Protein AF-0000000070921884 (afdb_homodimer)

Radius of gyration: 19.36 Å; Cα contacts (8 Å, |Δi|>4): 372; chains: 2; bounding box: 52×53×41 Å

Nearest PDB structures (foldseek):
  2rld-assembly1_A  TM=3.851E-01  e=6.697E+00  Bacteroides thetaiotaomicron VPI-5482

Sequence (278 aa):
MVMELQKRLRVSLLLLRLGVFVVMFVWTLDKFVAPDHAARVFEHFYHLEGLGAGALAVIGVLQLIVVLGFVAGLYRAWTYGLVLAMHAVSTFSSWQQYLAAFDNLLFFAAWPMLAACVALFLLRDSDTMLSLDTLRYRSMVMELQKRLRVSLLLLRLGVFVVMFVWTLDKFVAPDHAARVFEHFYHLEGLGAGALAVIGVLQLIVVLGFVAGLYRAWTYGLVLAMHAVSTFSSWQQYLAAFDNLLFFAAWPMLAACVALFLLRDSDTMLSLDTLRYRS

Foldseek 3Di:
DVVVVLVVVQVVLLVLLVVLLVVLVVLLCCLQPPVVVVQVLCCQQVVDHDDDSVNSVVVSVVSVVLSVCSNQLHPQLVSLVVSLVVLVSVLVSCVVCVVVCVVRVVSVVSVVNNVSSVCCNVCVVSNQVNHVNVVVVVD/DVVVVLVVVQVVLLVLLVVLLVVLLVLLCCLQPPVVVVQVLCCQQVVDHDDDSVNSPVVSVVSVVLSVCSNQLHPQLVSLVVSLVVLVSVLVSCVVCVVVCVVRVVSVVSVVNNVSSVCCNVCVVSNQVNHVNVVVVVD

Organism: NCBI:txid713585

Secondary structure (DSSP, 8-state):
-HHHHHHHHHHHHHHHHHHHHHHHHHHHHHHHH-HHHHHHHIIIII--TT--HHHHHHHHHHHHHHHHHHHTT-SHHHHHHHHHHHHHHHHHHTHHHHHTGGG-GGGGGHHHHHHHHHHHHHTGGG--TT-HHHHHHH-/-HHHHHHHHHHHHHHHHHHHHHHHHHHHHHHHH-HHHHHHHHHHHH--TT--HHHHHHHHHHHHHHHHHHHTT-SHHHHHHHHHHHHHHHHHHTHHHHHTGGG-GGGGGHHHHHHHHHHHHHTGGG--TT-HHHHHHH-

pLDDT: mean 96.5, std 6.73, range [48.81, 99.0]

Structure (mmCIF, N/CA/C/O backbone):
data_AF-0000000070921884-model_v1
#
loop_
_entity.id
_entity.type
_entity.pdbx_description
1 polymer 'DoxX family protein'
#
loop_
_atom_site.group_PDB
_atom_site.id
_atom_site.type_symbol
_atom_site.label_atom_id
_atom_site.label_alt_id
_atom_site.label_comp_id
_atom_site.label_asym_id
_atom_site.label_entity_id
_atom_site.label_seq_id
_atom_site.pdbx_PDB_ins_code
_atom_site.Cartn_x
_atom_site.Cartn_y
_atom_site.Cartn_z
_atom_site.occupancy
_atom_site.B_iso_or_equiv
_atom_site.auth_seq_id
_atom_site.auth_comp_id
_atom_site.auth_asym_id
_atom_site.auth_atom_id
_atom_site.pdbx_PDB_model_num
ATOM 1 N N . MET A 1 1 ? -5.289 20.375 20.297 1 70.81 1 MET A N 1
ATOM 2 C CA . MET A 1 1 ? -5.941 19.891 19.094 1 70.81 1 MET A CA 1
ATOM 3 C C . MET A 1 1 ? -4.969 19.859 17.922 1 70.81 1 MET A C 1
ATOM 5 O O . MET A 1 1 ? -4.777 18.828 17.281 1 70.81 1 MET A O 1
ATOM 9 N N . VAL A 1 2 ? -4.219 20.906 17.812 1 75.19 2 VAL A N 1
ATOM 10 C CA . VAL A 1 2 ? -3.256 21.031 16.719 1 75.19 2 VAL A CA 1
ATOM 11 C C . VAL A 1 2 ? -2.07 20.094 16.953 1 75.19 2 VAL A C 1
ATOM 13 O O . VAL A 1 2 ? -1.617 19.406 16.047 1 75.19 2 VAL A O 1
ATOM 16 N N . MET A 1 3 ? -1.764 19.969 18.234 1 84.31 3 MET A N 1
ATOM 17 C CA . MET A 1 3 ? -0.606 19.141 18.562 1 84.31 3 MET A CA 1
ATOM 18 C C . MET A 1 3 ? -0.915 17.656 18.359 1 84.31 3 MET A C 1
ATOM 20 O O . MET A 1 3 ? -0.046 16.891 17.953 1 84.31 3 MET A O 1
ATOM 24 N N . GLU A 1 4 ? -2.09 17.406 18.688 1 91.5 4 GLU A N 1
ATOM 25 C CA . GLU A 1 4 ? -2.498 16.016 18.531 1 91.5 4 GLU A CA 1
ATOM 26 C C . GLU A 1 4 ? -2.553 15.625 17.047 1 91.5 4 GLU A C 1
ATOM 28 O O . GLU A 1 4 ? -2.107 14.539 16.672 1 91.5 4 GLU A O 1
ATOM 33 N N . LEU A 1 5 ? -3.016 16.547 16.25 1 93.12 5 LEU A N 1
ATOM 34 C CA . LEU A 1 5 ? -3.062 16.281 14.82 1 93.12 5 LEU A CA 1
ATOM 35 C C . LEU A 1 5 ? -1.657 16.156 14.242 1 93.12 5 LEU A C 1
ATOM 37 O O . LEU A 1 5 ? -1.407 15.289 13.398 1 93.12 5 LEU A O 1
ATOM 41 N N . GLN A 1 6 ? -0.796 16.984 14.695 1 95.25 6 GLN A N 1
ATOM 42 C CA . GLN A 1 6 ? 0.583 16.922 14.219 1 95.25 6 GLN A CA 1
ATOM 43 C C . GLN A 1 6 ? 1.24 15.602 14.586 1 95.25 6 GLN A C 1
ATOM 45 O O . GLN A 1 6 ? 1.991 15.031 13.797 1 95.25 6 GLN A O 1
ATOM 50 N N . LYS A 1 7 ? 1.025 15.195 15.789 1 97.44 7 LYS A N 1
ATOM 51 C CA . LYS A 1 7 ? 1.571 13.906 16.203 1 97.44 7 LYS A CA 1
ATOM 52 C C . LYS A 1 7 ? 1.002 12.773 15.359 1 97.44 7 LYS A C 1
ATOM 54 O O . LYS A 1 7 ? 1.739 11.883 14.93 1 97.44 7 LYS A O 1
ATOM 59 N N . ARG A 1 8 ? -0.296 12.773 15.102 1 98.5 8 ARG A N 1
ATOM 60 C CA . ARG A 1 8 ? -0.945 11.758 14.281 1 98.5 8 ARG A CA 1
ATOM 61 C C . ARG A 1 8 ? -0.372 11.758 12.867 1 98.5 8 ARG A C 1
ATOM 63 O O . ARG A 1 8 ? -0.17 10.695 12.273 1 98.5 8 ARG A O 1
ATOM 70 N N . LEU A 1 9 ? -0.18 12.953 12.406 1 98.56 9 LEU A N 1
ATOM 71 C CA . LEU A 1 9 ? 0.402 13.062 11.07 1 98.56 9 LEU A CA 1
ATOM 72 C C . LEU A 1 9 ? 1.808 12.469 11.039 1 98.56 9 LEU A C 1
ATOM 74 O O . LEU A 1 9 ? 2.133 11.68 10.156 1 98.56 9 LEU A O 1
ATOM 78 N N . ARG A 1 10 ? 2.629 12.805 11.969 1 98.44 10 ARG A N 1
ATOM 79 C CA . ARG A 1 10 ? 4.016 12.352 11.992 1 98.44 10 ARG A CA 1
ATOM 80 C C . ARG A 1 10 ? 4.086 10.836 12.141 1 98.44 10 ARG A C 1
ATOM 82 O O . ARG A 1 10 ? 4.898 10.18 11.484 1 98.44 10 ARG A O 1
ATOM 89 N N . VAL A 1 11 ? 3.281 10.289 13.023 1 98.81 11 VAL A N 1
ATOM 90 C CA . VAL A 1 11 ? 3.238 8.844 13.203 1 98.81 11 VAL A CA 1
ATOM 91 C C . VAL A 1 11 ? 2.775 8.18 11.906 1 98.81 11 VAL A C 1
ATOM 93 O O . VAL A 1 11 ? 3.326 7.152 11.5 1 98.81 11 VAL A O 1
ATOM 96 N N . SER A 1 12 ? 1.746 8.742 11.242 1 98.94 12 SER A N 1
ATOM 97 C CA . SER A 1 12 ? 1.231 8.203 9.984 1 98.94 12 SER A CA 1
ATOM 98 C C . SER A 1 12 ? 2.311 8.188 8.906 1 98.94 12 SER A C 1
ATOM 100 O O . SER A 1 12 ? 2.477 7.188 8.203 1 98.94 12 SER A O 1
ATOM 102 N N . LEU A 1 13 ? 3.033 9.266 8.828 1 98.94 13 LEU A N 1
ATOM 103 C CA . LEU A 1 13 ? 4.07 9.359 7.805 1 98.94 13 LEU A CA 1
ATOM 104 C C . LEU A 1 13 ? 5.207 8.391 8.094 1 98.94 13 LEU A C 1
ATOM 106 O O . LEU A 1 13 ? 5.773 7.793 7.172 1 98.94 13 LEU A O 1
ATOM 110 N N . LEU A 1 14 ? 5.527 8.203 9.359 1 98.94 14 LEU A N 1
ATOM 111 C CA . LEU A 1 14 ? 6.543 7.219 9.703 1 98.94 14 LEU A CA 1
ATOM 112 C C . LEU A 1 14 ? 6.098 5.816 9.305 1 98.94 14 LEU A C 1
ATOM 114 O O . LEU A 1 14 ? 6.879 5.055 8.727 1 98.94 14 LEU A O 1
ATOM 118 N N . LEU A 1 15 ? 4.875 5.473 9.594 1 98.94 15 LEU A N 1
ATOM 119 C CA . LEU A 1 15 ? 4.367 4.148 9.258 1 98.94 15 LEU A CA 1
ATOM 120 C C . LEU A 1 15 ? 4.34 3.941 7.75 1 98.94 15 LEU A C 1
ATOM 122 O O . LEU A 1 15 ? 4.664 2.857 7.258 1 98.94 15 LEU A O 1
ATOM 126 N N . LEU A 1 16 ? 3.928 4.953 7.023 1 99 16 LEU A N 1
ATOM 127 C CA . LEU A 1 16 ? 3.955 4.859 5.566 1 99 16 LEU A CA 1
ATOM 128 C C . LEU A 1 16 ? 5.379 4.648 5.062 1 99 16 LEU A C 1
ATOM 130 O O . LEU A 1 16 ? 5.613 3.805 4.195 1 99 16 LEU A O 1
ATOM 134 N N . ARG A 1 17 ? 6.316 5.398 5.621 1 98.94 17 ARG A N 1
ATOM 135 C CA . ARG A 1 17 ? 7.719 5.297 5.234 1 98.94 17 ARG A CA 1
ATOM 136 C C . ARG A 1 17 ? 8.258 3.896 5.504 1 98.94 17 ARG A C 1
ATOM 138 O O . ARG A 1 17 ? 8.891 3.291 4.637 1 98.94 17 ARG A O 1
ATOM 145 N N . LEU A 1 18 ? 7.961 3.357 6.637 1 98.94 18 LEU A N 1
ATOM 146 C CA . LEU A 1 18 ? 8.422 2.021 6.996 1 98.94 18 LEU A CA 1
ATOM 147 C C . LEU A 1 18 ? 7.754 0.963 6.121 1 98.94 18 LEU A C 1
ATOM 149 O O . LEU A 1 18 ? 8.398 -0.001 5.703 1 98.94 18 LEU A O 1
ATOM 153 N N . GLY A 1 19 ? 6.48 1.121 5.891 1 98.94 19 GLY A N 1
ATOM 154 C CA . GLY A 1 19 ? 5.777 0.192 5.02 1 98.94 19 GLY A CA 1
ATOM 155 C C . GLY A 1 19 ? 6.348 0.14 3.615 1 98.94 19 GLY A C 1
ATOM 156 O O . GLY A 1 19 ? 6.609 -0.942 3.084 1 98.94 19 GLY A O 1
ATOM 157 N N . VAL A 1 20 ? 6.496 1.312 3.014 1 99 20 VAL A N 1
ATOM 158 C CA . VAL A 1 20 ? 7.062 1.392 1.67 1 99 20 VAL A CA 1
ATOM 159 C C . VAL A 1 20 ? 8.477 0.817 1.671 1 99 20 VAL A C 1
ATOM 161 O O . VAL A 1 20 ? 8.859 0.084 0.754 1 99 20 VAL A O 1
ATOM 164 N N . PHE A 1 21 ? 9.234 1.1 2.707 1 99 21 PHE A N 1
ATOM 165 C CA . PHE A 1 21 ? 10.602 0.604 2.812 1 99 21 PHE A CA 1
ATOM 166 C C . PHE A 1 21 ? 10.633 -0.92 2.775 1 99 21 PHE A C 1
ATOM 168 O O . PHE A 1 21 ? 11.453 -1.515 2.082 1 99 21 PHE A O 1
ATOM 175 N N . VAL A 1 22 ? 9.766 -1.523 3.564 1 98.94 22 VAL A N 1
ATOM 176 C CA . VAL A 1 22 ? 9.789 -2.979 3.668 1 98.94 22 VAL A CA 1
ATOM 177 C C . VAL A 1 22 ? 9.641 -3.598 2.279 1 98.94 22 VAL A C 1
ATOM 179 O O . VAL A 1 22 ? 10.391 -4.508 1.918 1 98.94 22 VAL A O 1
ATOM 182 N N . VAL A 1 23 ? 8.742 -3.088 1.468 1 98.94 23 VAL A N 1
ATOM 183 C CA . VAL A 1 23 ? 8.508 -3.629 0.133 1 98.94 23 VAL A CA 1
ATOM 184 C C . VAL A 1 23 ? 9.727 -3.369 -0.751 1 98.94 23 VAL A C 1
ATOM 186 O O . VAL A 1 23 ? 10.25 -4.293 -1.375 1 98.94 23 VAL A O 1
ATOM 189 N N . MET A 1 24 ? 10.188 -2.156 -0.731 1 98.94 24 MET A N 1
ATOM 190 C CA . MET A 1 24 ? 11.328 -1.807 -1.578 1 98.94 24 MET A CA 1
ATOM 191 C C . MET A 1 24 ? 12.547 -2.646 -1.224 1 98.94 24 MET A C 1
ATOM 193 O O . MET A 1 24 ? 13.289 -3.082 -2.109 1 98.94 24 MET A O 1
ATOM 197 N N . PHE A 1 25 ? 12.688 -2.83 0.04 1 98.94 25 PHE A N 1
ATOM 198 C CA . PHE A 1 25 ? 13.867 -3.531 0.528 1 98.94 25 PHE A CA 1
ATOM 199 C C . PHE A 1 25 ? 13.859 -4.988 0.084 1 98.94 25 PHE A C 1
ATOM 201 O O . PHE A 1 25 ? 14.852 -5.488 -0.451 1 98.94 25 PHE A O 1
ATOM 208 N N . VAL A 1 26 ? 12.758 -5.664 0.24 1 98.94 26 VAL A N 1
ATOM 209 C CA . VAL A 1 26 ? 12.719 -7.082 -0.095 1 98.94 26 VAL A CA 1
ATOM 210 C C . VAL A 1 26 ? 12.828 -7.262 -1.608 1 98.94 26 VAL A C 1
ATOM 212 O O . VAL A 1 26 ? 13.461 -8.203 -2.086 1 98.94 26 VAL A O 1
ATOM 215 N N . TRP A 1 27 ? 12.211 -6.359 -2.371 1 98.81 27 TRP A N 1
ATOM 216 C CA . TRP A 1 27 ? 12.305 -6.445 -3.824 1 98.81 27 TRP A CA 1
ATOM 217 C C . TRP A 1 27 ? 13.719 -6.121 -4.301 1 98.81 27 TRP A C 1
ATOM 219 O O . TRP A 1 27 ? 14.18 -6.66 -5.309 1 98.81 27 TRP A O 1
ATOM 229 N N . THR A 1 28 ? 14.383 -5.211 -3.6 1 98.88 28 THR A N 1
ATOM 230 C CA . THR A 1 28 ? 15.789 -4.949 -3.887 1 98.88 28 THR A CA 1
ATOM 231 C C . THR A 1 28 ? 16.641 -6.18 -3.592 1 98.88 28 THR A C 1
ATOM 233 O O . THR A 1 28 ? 17.469 -6.582 -4.414 1 98.88 28 THR A O 1
ATOM 236 N N . LEU A 1 29 ? 16.406 -6.816 -2.463 1 98.81 29 LEU A N 1
ATOM 237 C CA . LEU A 1 29 ? 17.172 -7.992 -2.068 1 98.81 29 LEU A CA 1
ATOM 238 C C . LEU A 1 29 ? 16.953 -9.133 -3.055 1 98.81 29 LEU A C 1
ATOM 240 O O . LEU A 1 29 ? 17.859 -9.953 -3.268 1 98.81 29 LEU A O 1
ATOM 244 N N . ASP A 1 30 ? 15.828 -9.18 -3.656 1 98.81 30 ASP A N 1
ATOM 245 C CA . ASP A 1 30 ? 15.508 -10.188 -4.656 1 98.81 30 ASP A CA 1
ATOM 246 C C . ASP A 1 30 ? 16.547 -10.211 -5.773 1 98.81 30 ASP A C 1
ATOM 248 O O . ASP A 1 30 ? 16.875 -11.273 -6.305 1 98.81 30 ASP A O 1
ATOM 252 N N . LYS A 1 31 ? 17.188 -9.094 -6.129 1 98.69 31 LYS A N 1
ATOM 253 C CA . LYS A 1 31 ? 18.141 -8.977 -7.227 1 98.69 31 LYS A CA 1
ATOM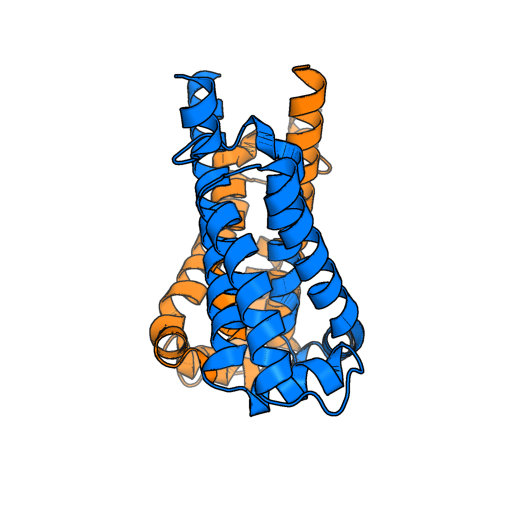 254 C C . LYS A 1 31 ? 19.469 -9.648 -6.879 1 98.69 31 LYS A C 1
ATOM 256 O O . LYS A 1 31 ? 20.25 -9.992 -7.766 1 98.69 31 LYS A O 1
ATOM 261 N N . PHE A 1 32 ? 19.641 -9.891 -5.602 1 98.62 32 PHE A N 1
ATOM 262 C CA . PHE A 1 32 ? 20.844 -10.555 -5.129 1 98.62 32 PHE A CA 1
ATOM 263 C C . PHE A 1 32 ? 20.578 -12.023 -4.824 1 98.62 32 PHE A C 1
ATOM 265 O O . PHE A 1 32 ? 21.391 -12.891 -5.141 1 98.62 32 PHE A O 1
ATOM 272 N N . VAL A 1 33 ? 19.438 -12.336 -4.246 1 98.38 33 VAL A N 1
ATOM 273 C CA . VAL A 1 33 ? 19.125 -13.656 -3.701 1 98.38 33 VAL A CA 1
ATOM 274 C C . VAL A 1 33 ? 18.531 -14.539 -4.797 1 98.38 33 VAL A C 1
ATOM 276 O O . VAL A 1 33 ? 18.797 -15.75 -4.832 1 98.38 33 VAL A O 1
ATOM 279 N N . ALA A 1 34 ? 17.781 -13.953 -5.656 1 98.31 34 ALA A N 1
ATOM 280 C CA . ALA A 1 34 ? 17.109 -14.68 -6.73 1 98.31 34 ALA A CA 1
ATOM 281 C C . ALA A 1 34 ? 17.219 -13.922 -8.055 1 98.31 34 ALA A C 1
ATOM 283 O O . ALA A 1 34 ? 16.203 -13.547 -8.648 1 98.31 34 ALA A O 1
ATOM 284 N N . PRO A 1 35 ? 18.406 -13.828 -8.57 1 97.88 35 PRO A N 1
ATOM 285 C CA . PRO A 1 35 ? 18.625 -13.016 -9.773 1 97.88 35 PRO A CA 1
ATOM 286 C C . PRO A 1 35 ? 17.859 -13.539 -10.984 1 97.88 35 PRO A C 1
ATOM 288 O O . PRO A 1 35 ? 17.453 -12.75 -11.844 1 97.88 35 PRO A O 1
ATOM 291 N N . ASP A 1 36 ? 17.578 -14.836 -11.086 1 97.81 36 ASP A N 1
ATOM 292 C CA . ASP A 1 36 ? 16.781 -15.367 -12.188 1 97.81 36 ASP A CA 1
ATOM 293 C C . ASP A 1 36 ? 15.352 -14.828 -12.141 1 97.81 36 ASP A C 1
ATOM 295 O O . ASP A 1 36 ? 14.781 -14.477 -13.18 1 97.81 36 ASP A O 1
ATOM 299 N N . HIS A 1 37 ? 14.836 -14.836 -11 1 98.19 37 HIS A N 1
ATOM 300 C CA . HIS A 1 37 ? 13.508 -14.266 -10.852 1 98.19 37 HIS A CA 1
ATOM 301 C C . HIS A 1 37 ? 13.492 -12.781 -11.219 1 98.19 37 HIS A C 1
ATOM 303 O O . HIS A 1 37 ? 12.609 -12.328 -11.945 1 98.19 37 HIS A O 1
ATOM 309 N N . ALA A 1 38 ? 14.438 -12.07 -10.68 1 98.25 38 ALA A N 1
ATOM 310 C CA . ALA A 1 38 ? 14.523 -10.648 -10.984 1 98.25 38 ALA A CA 1
ATOM 311 C C . ALA A 1 38 ? 14.648 -10.414 -12.492 1 98.25 38 ALA A C 1
ATOM 313 O O . ALA A 1 38 ? 14.031 -9.5 -13.039 1 98.25 38 ALA A O 1
ATOM 314 N N . ALA A 1 39 ? 15.414 -11.219 -13.109 1 98.31 39 ALA A N 1
ATOM 315 C CA . ALA A 1 39 ? 15.578 -11.102 -14.555 1 98.31 39 ALA A CA 1
ATOM 316 C C . ALA A 1 39 ? 14.25 -11.289 -15.281 1 98.31 39 ALA A C 1
ATOM 318 O O . ALA A 1 39 ? 13.945 -10.562 -16.234 1 98.31 39 ALA A O 1
ATOM 319 N N . ARG A 1 40 ? 13.477 -12.219 -14.898 1 97.88 40 ARG A N 1
ATOM 320 C CA . ARG A 1 40 ? 12.172 -12.469 -15.508 1 97.88 40 ARG A CA 1
ATOM 321 C C . ARG A 1 40 ? 11.234 -11.281 -15.297 1 97.88 40 ARG A C 1
ATOM 323 O O . ARG A 1 40 ? 10.453 -10.938 -16.188 1 97.88 40 ARG A O 1
ATOM 330 N N . VAL A 1 41 ? 11.344 -10.711 -14.141 1 97.75 41 VAL A N 1
ATOM 331 C CA . VAL A 1 41 ? 10.539 -9.531 -13.852 1 97.75 41 VAL A CA 1
ATOM 332 C C . VAL A 1 41 ? 10.906 -8.398 -14.805 1 97.75 41 VAL A C 1
ATOM 334 O O . VAL A 1 41 ? 10.031 -7.777 -15.414 1 97.75 41 VAL A O 1
ATOM 337 N N . PHE A 1 42 ? 12.164 -8.148 -14.961 1 98.19 42 PHE A N 1
ATOM 338 C CA . PHE A 1 42 ? 12.617 -7.074 -15.836 1 98.19 42 PHE A CA 1
ATOM 339 C C . PHE A 1 42 ? 12.227 -7.352 -17.281 1 98.19 42 PHE A C 1
ATOM 341 O O . PHE A 1 42 ? 11.844 -6.434 -18.016 1 98.19 42 PHE A O 1
ATOM 348 N N . GLU A 1 43 ? 12.328 -8.555 -17.672 1 97.69 43 GLU A N 1
ATOM 349 C CA . GLU A 1 43 ? 11.953 -8.922 -19.031 1 97.69 43 GLU A CA 1
ATOM 350 C C . GLU A 1 43 ? 10.453 -8.742 -19.266 1 97.69 43 GLU A C 1
ATOM 352 O O . GLU A 1 43 ? 10.039 -8.125 -20.25 1 97.69 43 GLU A O 1
ATOM 357 N N . HIS A 1 44 ? 9.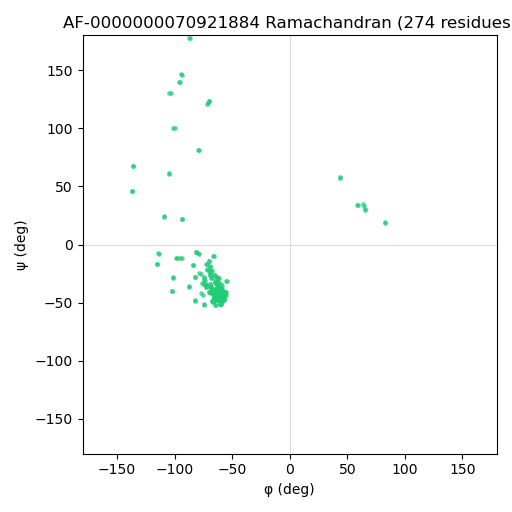719 -9.172 -18.359 1 97.12 44 HIS A N 1
ATOM 358 C CA . HIS A 1 44 ? 8.273 -9.203 -18.531 1 97.12 44 HIS A CA 1
ATOM 359 C C . HIS A 1 44 ? 7.672 -7.809 -18.359 1 97.12 44 HIS A C 1
ATOM 361 O O . HIS A 1 44 ? 6.852 -7.383 -19.172 1 97.12 44 HIS A O 1
ATOM 367 N N . PHE A 1 45 ? 8.102 -7.066 -17.422 1 97.69 45 PHE A N 1
ATOM 368 C CA . PHE A 1 45 ? 7.398 -5.84 -17.062 1 97.69 45 PHE A CA 1
ATOM 369 C C . PHE A 1 45 ? 8.102 -4.621 -17.641 1 97.69 45 PHE A C 1
ATOM 371 O O . PHE A 1 45 ? 7.461 -3.613 -17.938 1 97.69 45 PHE A O 1
ATOM 378 N N . TYR A 1 46 ? 9.398 -4.711 -17.812 1 96.25 46 TYR A N 1
ATOM 379 C CA . TYR A 1 46 ? 10.133 -3.529 -18.25 1 96.25 46 TYR A CA 1
ATOM 380 C C . TYR A 1 46 ? 10.703 -3.727 -19.656 1 96.25 46 TYR A C 1
ATOM 382 O O . TYR A 1 46 ? 11.305 -2.811 -20.219 1 96.25 46 TYR A O 1
ATOM 390 N N . HIS A 1 47 ? 10.625 -4.918 -20.234 1 95.88 47 HIS A N 1
ATOM 391 C CA . HIS A 1 47 ? 11.07 -5.262 -21.578 1 95.88 47 HIS A CA 1
ATOM 392 C C . HIS A 1 47 ? 12.586 -5.141 -21.703 1 95.88 47 HIS A C 1
ATOM 394 O O . HIS A 1 47 ? 13.094 -4.738 -22.75 1 95.88 47 HIS A O 1
ATOM 400 N N . LEU A 1 48 ? 13.203 -5.375 -20.625 1 94.75 48 LEU A N 1
ATOM 401 C CA . LEU A 1 48 ? 14.656 -5.465 -20.578 1 94.75 48 LEU A CA 1
ATOM 402 C C . LEU A 1 48 ? 15.109 -6.922 -20.547 1 94.75 48 LEU A C 1
ATOM 404 O O . LEU A 1 48 ? 15.141 -7.547 -19.484 1 94.75 48 LEU A O 1
ATOM 408 N N . GLU A 1 49 ? 15.5 -7.398 -21.672 1 94.38 49 GLU A N 1
ATOM 409 C CA . GLU A 1 49 ? 15.844 -8.812 -21.797 1 94.38 49 GLU A CA 1
ATOM 410 C C . GLU A 1 49 ? 17.344 -9.039 -21.609 1 94.38 49 GLU A C 1
ATOM 412 O O . GLU A 1 49 ? 18.141 -8.148 -21.875 1 94.38 49 GLU A O 1
ATOM 417 N N . GLY A 1 50 ? 17.562 -10.133 -21.062 1 93.12 50 GLY A N 1
ATOM 418 C CA . GLY A 1 50 ? 18.938 -10.586 -21.078 1 93.12 50 GLY A CA 1
ATOM 419 C C . GLY A 1 50 ? 19.781 -9.992 -19.969 1 93.12 50 GLY A C 1
ATOM 420 O O . GLY A 1 50 ? 21.016 -9.953 -20.062 1 93.12 50 GLY A O 1
ATOM 421 N N . LEU A 1 51 ? 19.172 -9.484 -18.953 1 94.62 51 LEU A N 1
ATOM 422 C CA . LEU A 1 51 ? 19.953 -8.992 -17.828 1 94.62 51 LEU A CA 1
ATOM 423 C C . LEU A 1 51 ? 20.594 -10.148 -17.062 1 94.62 51 LEU A C 1
ATOM 425 O O . LEU A 1 51 ? 19.891 -11.086 -16.656 1 94.62 51 LEU A O 1
ATOM 429 N N . GLY A 1 52 ? 21.891 -10.117 -16.938 1 96.25 52 GLY A N 1
ATOM 430 C CA . GLY A 1 52 ? 22.578 -11.117 -16.141 1 96.25 52 GLY A CA 1
ATOM 431 C C . GLY A 1 52 ? 22.688 -10.734 -14.672 1 96.25 52 GLY A C 1
ATOM 432 O O . GLY A 1 52 ? 22.234 -9.656 -14.273 1 96.25 52 GLY A O 1
ATOM 433 N N . ALA A 1 53 ? 23.281 -11.656 -13.852 1 96.94 53 ALA A N 1
ATOM 434 C CA . ALA A 1 53 ? 23.391 -11.469 -12.406 1 96.94 53 ALA A CA 1
ATOM 435 C C . ALA A 1 53 ? 24.203 -10.227 -12.078 1 96.94 53 ALA A C 1
ATOM 437 O O . ALA A 1 53 ? 23.922 -9.531 -11.094 1 96.94 53 ALA A O 1
ATOM 438 N N . GLY A 1 54 ? 25.172 -10 -12.828 1 97.44 54 GLY A N 1
ATOM 439 C CA . GLY A 1 54 ? 26 -8.828 -12.578 1 97.44 54 GLY A CA 1
ATOM 440 C C . GLY A 1 54 ? 25.266 -7.52 -12.75 1 97.44 54 GLY A C 1
ATOM 441 O O . GLY A 1 54 ? 25.375 -6.617 -11.922 1 97.44 54 GLY A O 1
ATOM 442 N N . ALA A 1 55 ? 24.625 -7.352 -13.852 1 97.69 55 ALA A N 1
ATOM 443 C CA . ALA A 1 55 ? 23.828 -6.152 -14.102 1 97.69 55 ALA A CA 1
ATOM 444 C C . ALA A 1 55 ? 22.781 -5.953 -13.008 1 97.69 55 ALA A C 1
ATOM 446 O O . ALA A 1 55 ? 22.578 -4.836 -12.531 1 97.69 55 ALA A O 1
ATOM 447 N N . LEU A 1 56 ? 22.188 -7.016 -12.602 1 98.31 56 LEU A N 1
ATOM 448 C CA . LEU A 1 56 ? 21.156 -6.945 -11.562 1 98.31 56 LEU A CA 1
ATOM 449 C C .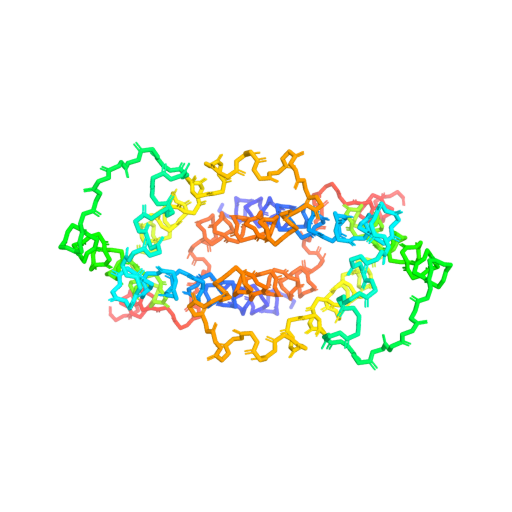 LEU A 1 56 ? 21.781 -6.539 -10.227 1 98.31 56 LEU A C 1
ATOM 451 O O . LEU A 1 56 ? 21.156 -5.812 -9.445 1 98.31 56 LEU A O 1
ATOM 455 N N . ALA A 1 57 ? 22.922 -7.07 -9.992 1 98.31 57 ALA A N 1
ATOM 456 C CA . ALA A 1 57 ? 23.609 -6.684 -8.766 1 98.31 57 ALA A CA 1
ATOM 457 C C . ALA A 1 57 ? 23.891 -5.184 -8.742 1 98.31 57 ALA A C 1
ATOM 459 O O . ALA A 1 57 ? 23.75 -4.535 -7.699 1 98.31 57 ALA A O 1
ATOM 460 N N . VAL A 1 58 ? 24.266 -4.605 -9.82 1 98.44 58 VAL A N 1
ATOM 461 C CA . VAL A 1 58 ? 24.547 -3.174 -9.906 1 98.44 58 VAL A CA 1
ATOM 462 C C . VAL A 1 58 ? 23.266 -2.383 -9.672 1 98.44 58 VAL A C 1
ATOM 464 O O . VAL A 1 58 ? 23.25 -1.438 -8.883 1 98.44 58 VAL A O 1
ATOM 467 N N . ILE A 1 59 ? 22.219 -2.797 -10.375 1 98.25 59 ILE A N 1
ATOM 468 C CA . ILE A 1 59 ? 20.938 -2.146 -10.195 1 98.25 59 ILE A CA 1
ATOM 469 C C . ILE A 1 59 ? 20.5 -2.256 -8.727 1 98.25 59 ILE A C 1
ATOM 471 O O . ILE A 1 59 ? 20.016 -1.286 -8.148 1 98.25 59 ILE A O 1
ATOM 475 N N . GLY A 1 60 ? 20.688 -3.436 -8.125 1 98.69 60 GLY A N 1
ATOM 476 C CA . GLY A 1 60 ? 20.344 -3.672 -6.734 1 98.69 60 GLY A CA 1
ATOM 477 C C . GLY A 1 60 ? 21.094 -2.773 -5.77 1 98.69 60 GLY A C 1
ATOM 478 O O . GLY A 1 60 ? 20.516 -2.24 -4.824 1 98.69 60 GLY A O 1
ATOM 479 N N . VAL A 1 61 ? 22.375 -2.615 -5.984 1 98.81 61 VAL A N 1
ATOM 480 C CA . VAL A 1 61 ? 23.203 -1.781 -5.113 1 98.81 61 VAL A CA 1
ATOM 481 C C . VAL A 1 61 ? 22.734 -0.331 -5.188 1 98.81 61 VAL A C 1
ATOM 483 O O . VAL A 1 61 ? 22.578 0.332 -4.16 1 98.81 61 VAL A O 1
ATOM 486 N N . LEU A 1 62 ? 22.5 0.172 -6.395 1 98.75 62 LEU A N 1
ATOM 487 C CA . LEU A 1 62 ? 22.016 1.537 -6.566 1 98.75 62 LEU A CA 1
ATOM 488 C C . LEU A 1 62 ? 20.672 1.729 -5.871 1 98.75 62 LEU A C 1
ATOM 490 O O . LEU A 1 62 ? 20.484 2.711 -5.148 1 98.75 62 LEU A O 1
ATOM 494 N N . GLN A 1 63 ? 19.859 0.771 -6.094 1 98.88 63 GLN A N 1
ATOM 495 C CA . GLN A 1 63 ? 18.547 0.847 -5.453 1 98.88 63 GLN A CA 1
ATOM 496 C C . GLN A 1 63 ? 18.672 0.771 -3.934 1 98.88 63 GLN A C 1
ATOM 498 O O . GLN A 1 63 ? 17.953 1.471 -3.211 1 98.88 63 GLN A O 1
ATOM 503 N N . LEU A 1 64 ? 19.531 -0.045 -3.439 1 98.94 64 LEU A N 1
ATOM 504 C CA . LEU A 1 64 ? 19.719 -0.213 -2.002 1 98.94 64 LEU A CA 1
ATOM 505 C C . LEU A 1 64 ? 20.156 1.095 -1.354 1 98.94 64 LEU A C 1
ATOM 507 O O . LEU A 1 64 ? 19.688 1.44 -0.266 1 98.94 64 LEU A O 1
ATOM 511 N N . ILE A 1 65 ? 20.984 1.841 -1.989 1 98.88 65 ILE A N 1
ATOM 512 C CA . ILE A 1 65 ? 21.438 3.133 -1.493 1 98.88 65 ILE A CA 1
ATOM 513 C C . ILE A 1 65 ? 20.25 4.082 -1.35 1 98.88 65 ILE A C 1
ATOM 515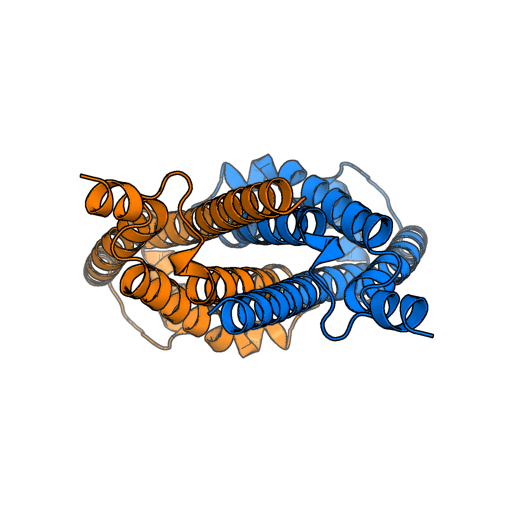 O O . ILE A 1 65 ? 20.094 4.727 -0.311 1 98.88 65 ILE A O 1
ATOM 519 N N . VAL A 1 66 ? 19.453 4.121 -2.363 1 98.88 66 VAL A N 1
ATOM 520 C CA . VAL A 1 66 ? 18.281 4.992 -2.355 1 98.88 66 VAL A CA 1
ATOM 521 C C . VAL A 1 66 ? 17.328 4.566 -1.243 1 98.88 66 VAL A C 1
ATOM 523 O O . VAL A 1 66 ? 16.844 5.402 -0.477 1 98.88 66 VAL A O 1
ATOM 526 N N . VAL A 1 67 ? 17.109 3.268 -1.11 1 98.94 67 VAL A N 1
ATOM 527 C CA . VAL A 1 67 ? 16.125 2.709 -0.186 1 98.94 67 VAL A CA 1
ATOM 528 C C . VAL A 1 67 ? 16.578 2.941 1.253 1 98.94 67 VAL A C 1
ATOM 530 O O . VAL A 1 67 ? 15.766 3.26 2.125 1 98.94 67 VAL A O 1
ATOM 533 N N . LEU A 1 68 ? 17.828 2.803 1.54 1 98.88 68 LEU A N 1
ATOM 534 C CA . LEU A 1 68 ? 18.359 3.043 2.879 1 98.88 68 LEU A CA 1
ATOM 535 C C . LEU A 1 68 ? 18.312 4.527 3.229 1 98.88 68 LEU A C 1
ATOM 537 O O . LEU A 1 68 ? 18.016 4.891 4.367 1 98.88 68 LEU A O 1
ATOM 541 N N . GLY A 1 69 ? 18.656 5.387 2.254 1 98.75 69 GLY A N 1
ATOM 542 C CA . GLY A 1 69 ? 18.438 6.805 2.477 1 98.75 69 GLY A CA 1
ATOM 543 C C . GLY A 1 69 ? 16.984 7.16 2.736 1 98.75 69 GLY A C 1
ATOM 544 O O . GLY A 1 69 ? 16.688 7.988 3.602 1 98.75 69 GLY A O 1
ATOM 545 N N . PHE A 1 70 ? 16.109 6.508 2 1 98.94 70 PHE A N 1
ATOM 546 C CA . PHE A 1 70 ? 14.672 6.727 2.123 1 98.94 70 PHE A CA 1
ATOM 547 C C . PHE A 1 70 ? 14.195 6.395 3.531 1 98.94 70 PHE A C 1
ATOM 549 O O . PHE A 1 70 ? 13.539 7.211 4.176 1 98.94 70 PHE A O 1
ATOM 556 N N . VAL A 1 71 ? 14.539 5.219 4.023 1 98.94 71 VAL A N 1
ATOM 557 C CA . VAL A 1 71 ? 14.008 4.816 5.324 1 98.94 71 VAL A CA 1
ATOM 558 C C . VAL A 1 71 ? 14.633 5.68 6.422 1 98.94 71 VAL A C 1
ATOM 560 O O . VAL A 1 71 ? 14 5.934 7.449 1 98.94 71 VAL A O 1
ATOM 563 N N . ALA A 1 72 ? 15.797 6.199 6.215 1 98.62 72 ALA A N 1
ATOM 564 C CA . ALA A 1 72 ? 16.469 7.055 7.188 1 98.62 72 ALA A CA 1
ATOM 565 C C . ALA A 1 72 ? 15.914 8.477 7.148 1 98.62 72 ALA A C 1
ATOM 567 O O . ALA A 1 72 ? 16.25 9.305 8 1 98.62 72 ALA A O 1
ATOM 568 N N . GLY A 1 73 ? 15.039 8.75 6.164 1 98.44 73 GLY A N 1
ATOM 569 C CA . GLY A 1 73 ? 14.523 10.102 5.996 1 98.44 73 GLY A CA 1
ATOM 570 C C . GLY A 1 73 ? 15.602 11.109 5.645 1 98.44 73 GLY A C 1
ATOM 571 O O . GLY A 1 73 ? 15.594 12.234 6.152 1 98.44 73 GLY A O 1
ATOM 572 N N . LEU A 1 74 ? 16.562 10.633 4.887 1 97.69 74 LEU A N 1
ATOM 573 C CA . LEU A 1 74 ? 17.672 11.477 4.465 1 97.69 74 LEU A CA 1
ATOM 574 C C . LEU A 1 74 ? 17.422 12.062 3.078 1 97.69 74 LEU A C 1
ATOM 576 O O . LEU A 1 74 ? 16.969 11.352 2.176 1 97.69 74 LEU A O 1
ATOM 580 N N . TYR A 1 75 ? 17.812 13.445 2.871 1 97.06 75 TYR A N 1
ATOM 581 C CA . TYR A 1 75 ? 17.594 14.102 1.588 1 97.06 75 TYR A CA 1
ATOM 582 C C . TYR A 1 75 ? 16.203 13.781 1.033 1 97.06 75 TYR A C 1
ATOM 584 O O . TYR A 1 75 ? 16.078 13.328 -0.107 1 97.06 75 TYR A O 1
ATOM 592 N N . ARG A 1 76 ? 15.234 14.055 1.721 1 98.19 76 ARG A N 1
ATOM 593 C CA . ARG A 1 76 ? 13.883 13.539 1.55 1 98.19 76 ARG A CA 1
ATOM 594 C C . ARG A 1 76 ? 13.336 13.875 0.164 1 98.19 76 ARG A C 1
ATOM 596 O O . ARG A 1 76 ? 12.656 13.055 -0.456 1 98.19 76 ARG A O 1
ATOM 603 N N . ALA A 1 77 ? 13.602 15.047 -0.379 1 97.81 77 ALA A N 1
ATOM 604 C CA . ALA A 1 77 ? 13.109 15.375 -1.715 1 97.81 77 ALA A CA 1
ATOM 605 C C . ALA A 1 77 ? 13.625 14.375 -2.748 1 97.81 77 ALA A C 1
ATOM 607 O O . ALA A 1 77 ? 12.883 13.93 -3.621 1 97.81 77 ALA A O 1
ATOM 608 N N . TRP A 1 78 ? 14.844 14.008 -2.633 1 98.31 78 TRP A N 1
ATOM 609 C CA . TRP A 1 78 ? 15.492 13.148 -3.619 1 98.31 78 TRP A CA 1
ATOM 610 C C . TRP A 1 78 ? 15.156 11.68 -3.367 1 98.31 78 TRP A C 1
ATOM 612 O O . TRP A 1 78 ? 14.742 10.969 -4.281 1 98.31 78 TRP A O 1
ATOM 622 N N . THR A 1 79 ? 15.297 11.234 -2.121 1 98.81 79 THR A N 1
ATOM 623 C CA . THR A 1 79 ? 15.07 9.812 -1.852 1 98.81 79 THR A CA 1
ATOM 624 C C . THR A 1 79 ? 13.586 9.469 -1.989 1 98.81 79 THR A C 1
ATOM 626 O O . THR A 1 79 ? 13.234 8.438 -2.562 1 98.81 79 THR A O 1
ATOM 629 N N . TYR A 1 80 ? 12.742 10.383 -1.483 1 98.94 80 TYR A N 1
ATOM 630 C CA . TYR A 1 80 ? 11.312 10.133 -1.639 1 98.94 80 TYR A CA 1
ATOM 631 C C . TYR A 1 80 ? 10.898 10.219 -3.104 1 98.94 80 TYR A C 1
ATOM 633 O O . TYR A 1 80 ? 10.094 9.414 -3.576 1 98.94 80 TYR A O 1
ATOM 641 N N . GLY A 1 81 ? 11.438 11.188 -3.816 1 98.94 81 GLY A N 1
ATOM 642 C CA . GLY A 1 81 ? 11.141 11.32 -5.234 1 98.94 81 GLY A CA 1
ATOM 643 C C . GLY A 1 81 ? 11.578 10.117 -6.051 1 98.94 81 GLY A C 1
ATOM 644 O O . GLY A 1 81 ? 10.859 9.672 -6.945 1 98.94 81 GLY A O 1
ATOM 645 N N . LEU A 1 82 ? 12.734 9.602 -5.785 1 98.94 82 LEU A N 1
ATOM 646 C CA . LEU A 1 82 ? 13.25 8.445 -6.512 1 98.94 82 LEU A CA 1
ATOM 647 C C . LEU A 1 82 ? 12.43 7.203 -6.211 1 98.94 82 LEU A C 1
ATOM 649 O O . LEU A 1 82 ? 12.117 6.426 -7.117 1 98.94 82 LEU A O 1
ATOM 653 N N . VAL A 1 83 ? 12.055 7.004 -4.957 1 98.94 83 VAL A N 1
ATOM 654 C CA . VAL A 1 83 ? 11.219 5.867 -4.586 1 98.94 83 VAL A CA 1
ATOM 655 C C . VAL A 1 83 ? 9.852 5.992 -5.254 1 98.94 83 VAL A C 1
ATOM 657 O O . VAL A 1 83 ? 9.312 5.008 -5.77 1 98.94 83 VAL A O 1
ATOM 660 N N . LEU A 1 84 ? 9.328 7.16 -5.258 1 99 84 LEU A N 1
ATOM 661 C CA . LEU A 1 84 ? 8.07 7.41 -5.949 1 99 84 LEU A CA 1
ATOM 662 C C . LEU A 1 84 ? 8.188 7.078 -7.434 1 99 84 LEU A C 1
ATOM 664 O O . LEU A 1 84 ? 7.336 6.383 -7.992 1 99 84 LEU A O 1
ATOM 668 N N . ALA A 1 85 ? 9.211 7.551 -8.062 1 98.88 85 ALA A N 1
ATOM 669 C CA . ALA A 1 85 ? 9.414 7.297 -9.484 1 98.88 85 ALA A CA 1
ATOM 670 C C . ALA A 1 85 ? 9.555 5.801 -9.758 1 98.88 85 ALA A C 1
ATOM 672 O O . ALA A 1 85 ? 8.922 5.273 -10.68 1 98.88 85 ALA A O 1
ATOM 673 N N . MET A 1 86 ? 10.336 5.125 -9.008 1 98.88 86 MET A N 1
ATOM 674 C CA . MET A 1 86 ? 10.547 3.695 -9.195 1 98.88 86 MET A CA 1
ATOM 675 C C . MET A 1 86 ? 9.25 2.922 -9.023 1 98.88 86 MET A C 1
ATOM 677 O O . MET A 1 86 ? 8.945 2.025 -9.812 1 98.88 86 MET A O 1
ATOM 681 N N . HIS A 1 87 ? 8.523 3.281 -7.977 1 98.88 87 HIS A N 1
ATOM 682 C CA . HIS A 1 87 ? 7.297 2.531 -7.742 1 98.88 87 HIS A CA 1
ATOM 683 C C . HIS A 1 87 ? 6.223 2.893 -8.766 1 98.88 87 HIS A C 1
ATOM 685 O O . HIS A 1 87 ? 5.406 2.049 -9.133 1 98.88 87 HIS A O 1
ATOM 691 N N . ALA A 1 88 ? 6.176 4.188 -9.195 1 98.94 88 ALA A N 1
ATOM 692 C CA . ALA A 1 88 ? 5.25 4.559 -10.266 1 98.94 88 ALA A CA 1
ATOM 693 C C . ALA A 1 88 ? 5.508 3.736 -11.523 1 98.94 88 ALA A C 1
ATOM 695 O O . ALA A 1 88 ? 4.574 3.225 -12.141 1 98.94 88 ALA A O 1
ATOM 696 N N . VAL A 1 89 ? 6.742 3.635 -11.883 1 98.69 89 VAL A N 1
ATOM 697 C CA . VAL A 1 89 ? 7.105 2.838 -13.047 1 98.69 89 VAL A CA 1
ATOM 698 C C . VAL A 1 89 ? 6.637 1.396 -12.859 1 98.69 89 VAL A C 1
ATOM 700 O O . VAL A 1 89 ? 6.016 0.816 -13.75 1 98.69 89 VAL A O 1
ATOM 703 N N . SER A 1 90 ? 6.906 0.788 -11.688 1 98.75 90 SER A N 1
ATOM 704 C CA . SER A 1 90 ? 6.488 -0.587 -11.43 1 98.75 90 SER A CA 1
ATOM 705 C C . SER A 1 90 ? 4.969 -0.72 -11.469 1 98.75 90 SER A C 1
ATOM 707 O O . SER A 1 90 ? 4.441 -1.702 -11.992 1 98.75 90 SER A O 1
ATOM 709 N N . THR A 1 91 ? 4.281 0.259 -10.93 1 98.88 91 THR A N 1
ATOM 710 C CA . THR A 1 91 ? 2.822 0.218 -10.891 1 98.88 91 THR A CA 1
ATOM 711 C C . THR A 1 91 ? 2.244 0.276 -12.305 1 98.88 91 THR A C 1
ATOM 713 O O . THR A 1 91 ? 1.402 -0.547 -12.664 1 98.88 91 THR A O 1
ATOM 716 N N . PHE A 1 92 ? 2.725 1.145 -13.133 1 98.75 92 PHE A N 1
ATOM 717 C CA . PHE A 1 92 ? 2.125 1.356 -14.445 1 98.75 92 PHE A CA 1
ATOM 718 C C . PHE A 1 92 ? 2.613 0.309 -15.438 1 98.75 92 PHE A C 1
ATOM 720 O O . PHE A 1 92 ? 1.899 -0.038 -16.391 1 98.75 92 PHE A O 1
ATOM 727 N N . SER A 1 93 ? 3.801 -0.247 -15.273 1 98.56 93 SER A N 1
ATOM 728 C CA . SER A 1 93 ? 4.297 -1.298 -16.156 1 98.56 93 SER A CA 1
ATOM 729 C C . SER A 1 93 ? 3.527 -2.598 -15.953 1 98.56 93 SER A C 1
ATOM 731 O O . SER A 1 93 ? 3.604 -3.506 -16.781 1 98.56 93 SER A O 1
ATOM 733 N N . SER A 1 94 ? 2.785 -2.68 -14.875 1 98.5 94 SER A N 1
ATOM 734 C CA . SER A 1 94 ? 2.014 -3.881 -14.57 1 98.5 94 SER A CA 1
ATOM 735 C C . SER A 1 94 ? 0.589 -3.771 -15.102 1 98.5 94 SER A C 1
ATOM 737 O O . SER A 1 94 ? -0.317 -4.449 -14.609 1 98.5 94 SER A O 1
ATOM 739 N N . TRP A 1 95 ? 0.283 -2.934 -16.078 1 98.19 95 TRP A N 1
ATOM 740 C CA . TRP A 1 95 ? -1.062 -2.646 -16.578 1 98.19 95 TRP A CA 1
ATOM 741 C C . TRP A 1 95 ? -1.735 -3.914 -17.078 1 98.19 95 TRP A C 1
ATOM 743 O O . TRP A 1 95 ? -2.951 -4.074 -16.953 1 98.19 95 TRP A O 1
ATOM 753 N N . GLN A 1 96 ? -1.026 -4.871 -17.688 1 98.25 96 GLN A N 1
ATOM 754 C CA . GLN A 1 96 ? -1.615 -6.109 -18.188 1 98.25 96 GLN A CA 1
ATOM 755 C C . GLN A 1 96 ? -2.195 -6.941 -17.047 1 98.25 96 GLN A C 1
ATOM 757 O O . GLN A 1 96 ? -3.221 -7.605 -17.219 1 98.25 96 GLN A O 1
ATOM 762 N N . GLN A 1 97 ? -1.463 -6.945 -15.914 1 98.69 97 GLN A N 1
ATOM 763 C CA . GLN A 1 97 ? -1.949 -7.672 -14.742 1 98.69 97 GLN A CA 1
ATOM 764 C C . GLN A 1 97 ? -3.283 -7.109 -14.266 1 98.69 97 GLN A C 1
ATOM 766 O O . GLN A 1 97 ? -4.148 -7.855 -13.805 1 98.69 97 GLN A O 1
ATOM 771 N N . TYR A 1 98 ? -3.52 -5.816 -14.344 1 98.69 98 TYR A N 1
ATOM 772 C CA . TYR A 1 98 ? -4.762 -5.195 -13.898 1 98.69 98 TYR A CA 1
ATOM 773 C C . TYR A 1 98 ? -5.93 -5.609 -14.789 1 98.69 98 TYR A C 1
ATOM 775 O O . TYR A 1 98 ? -7.07 -5.68 -14.336 1 98.69 98 TYR A O 1
ATOM 783 N N . LEU A 1 99 ? -5.664 -5.914 -16.047 1 98.25 99 LEU A N 1
ATOM 784 C CA . LEU A 1 99 ? -6.711 -6.316 -16.969 1 98.25 99 LEU A CA 1
ATOM 785 C C . LEU A 1 99 ? -7.176 -7.742 -16.688 1 98.25 99 LEU A C 1
ATOM 787 O O . LEU A 1 99 ? -8.289 -8.125 -17.062 1 98.25 99 LEU A O 1
ATOM 791 N N . ALA A 1 100 ? -6.27 -8.547 -16.141 1 98.31 100 ALA A N 1
ATOM 792 C CA . ALA A 1 100 ? -6.617 -9.883 -15.664 1 98.31 100 ALA A CA 1
ATOM 793 C C . ALA A 1 100 ? -6.684 -9.93 -14.141 1 98.31 100 ALA A C 1
ATOM 795 O O . ALA A 1 100 ? -5.984 -10.719 -13.5 1 98.31 100 ALA A O 1
ATOM 796 N N . ALA A 1 101 ? -7.523 -9.195 -13.625 1 98.25 101 ALA A N 1
ATOM 797 C CA . ALA A 1 101 ? -7.566 -8.844 -12.211 1 98.25 101 ALA A CA 1
ATOM 798 C C . ALA A 1 101 ? -7.676 -10.102 -11.344 1 98.25 101 ALA A C 1
ATOM 800 O O . ALA A 1 101 ? -6.906 -10.273 -10.398 1 98.25 101 ALA A O 1
ATOM 801 N N . PHE A 1 102 ? -8.523 -11.039 -11.656 1 98.19 102 PHE A N 1
ATOM 802 C CA . PHE A 1 102 ? -8.867 -12.125 -10.742 1 98.19 102 PHE A CA 1
ATOM 803 C C . PHE A 1 102 ? -7.805 -13.219 -10.789 1 98.19 102 PHE A C 1
ATOM 805 O O . PHE A 1 102 ? -7.816 -14.141 -9.969 1 98.19 102 PHE A O 1
ATOM 812 N N . ASP A 1 103 ? -6.816 -13.062 -11.75 1 97.75 103 ASP A N 1
ATOM 813 C CA . ASP A 1 103 ? -5.637 -13.922 -11.734 1 97.75 103 ASP A CA 1
ATOM 814 C C . ASP A 1 103 ? -4.457 -13.219 -11.062 1 97.75 103 ASP A C 1
ATOM 816 O O . ASP A 1 103 ? -3.414 -13.836 -10.828 1 97.75 103 ASP A O 1
ATOM 820 N N . ASN A 1 104 ? -4.648 -11.875 -10.836 1 98.56 104 ASN A N 1
ATOM 821 C CA . ASN A 1 104 ? -3.521 -11.055 -10.406 1 98.56 104 ASN A CA 1
ATOM 822 C C . ASN A 1 104 ? -3.924 -10.086 -9.297 1 98.56 104 ASN A C 1
ATOM 824 O O . ASN A 1 104 ? -3.551 -8.914 -9.32 1 98.56 104 ASN A O 1
ATOM 828 N N . LEU A 1 105 ? -4.648 -10.57 -8.305 1 98.75 105 LEU A N 1
ATOM 829 C CA . LEU A 1 105 ? -5.246 -9.719 -7.281 1 98.75 105 LEU A CA 1
ATOM 830 C C . LEU A 1 105 ? -4.168 -8.992 -6.484 1 98.75 105 LEU A C 1
ATOM 832 O O . LEU A 1 105 ? -4.344 -7.832 -6.109 1 98.75 105 LEU A O 1
ATOM 836 N N . LEU A 1 106 ? -3.078 -9.688 -6.301 1 98.75 106 LEU A N 1
ATOM 837 C CA . LEU A 1 106 ? -2.047 -9.141 -5.422 1 98.75 106 LEU A CA 1
ATOM 838 C C . LEU A 1 106 ? -1.403 -7.906 -6.039 1 98.75 106 LEU A C 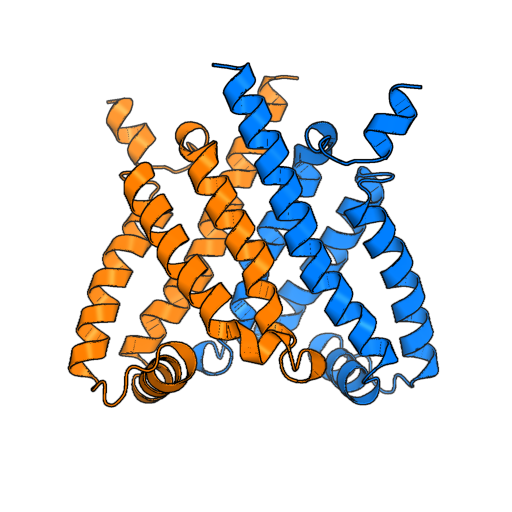1
ATOM 840 O O . LEU A 1 106 ? -0.908 -7.035 -5.32 1 98.75 106 LEU A O 1
ATOM 844 N N . PHE A 1 107 ? -1.478 -7.746 -7.352 1 98.81 107 PHE A N 1
ATOM 845 C CA . PHE A 1 107 ? -0.839 -6.633 -8.039 1 98.81 107 PHE A CA 1
ATOM 846 C C . PHE A 1 107 ? -1.534 -5.32 -7.707 1 98.81 107 PHE A C 1
ATOM 848 O O . PHE A 1 107 ? -0.922 -4.25 -7.777 1 98.81 107 PHE A O 1
ATOM 855 N N . PHE A 1 108 ? -2.74 -5.34 -7.316 1 98.88 108 PHE A N 1
ATOM 856 C CA . PHE A 1 108 ? -3.502 -4.125 -7.051 1 98.88 108 PHE A CA 1
ATOM 857 C C . PHE A 1 108 ? -2.975 -3.416 -5.812 1 98.88 108 PHE A C 1
ATOM 859 O O . PHE A 1 108 ? -3.227 -2.225 -5.617 1 98.88 108 PHE A O 1
ATOM 866 N N . ALA A 1 109 ? -2.227 -4.129 -4.977 1 98.75 109 ALA A N 1
ATOM 867 C CA . ALA A 1 109 ? -1.671 -3.521 -3.77 1 98.75 109 ALA A CA 1
ATOM 868 C C . ALA A 1 109 ? -0.633 -2.459 -4.117 1 98.75 109 ALA A C 1
ATOM 870 O O . ALA A 1 109 ? -0.237 -1.665 -3.262 1 98.75 109 ALA A O 1
ATOM 871 N N . ALA A 1 110 ? -0.243 -2.387 -5.371 1 98.88 110 ALA A N 1
ATOM 872 C CA . ALA A 1 110 ? 0.685 -1.359 -5.836 1 98.88 110 ALA A CA 1
ATOM 873 C C . ALA A 1 110 ? 0.066 0.031 -5.723 1 98.88 110 ALA A C 1
ATOM 875 O O . ALA A 1 110 ? 0.776 1.02 -5.523 1 98.88 110 ALA A O 1
ATOM 876 N N . TRP A 1 111 ? -1.254 0.092 -5.773 1 98.94 111 TRP A N 1
ATOM 877 C CA . TRP A 1 111 ? -1.931 1.382 -5.859 1 98.94 111 TRP A CA 1
ATOM 878 C C . TRP A 1 111 ? -1.892 2.107 -4.52 1 98.94 111 TRP A C 1
ATOM 880 O O . TRP A 1 111 ? -1.501 3.275 -4.453 1 98.94 111 TRP A O 1
ATOM 890 N N . PRO A 1 112 ? -2.295 1.46 -3.412 1 98.94 112 PRO A N 1
ATOM 891 C CA . PRO A 1 112 ? -2.137 2.176 -2.145 1 98.94 112 PRO A CA 1
ATOM 892 C C . PRO A 1 112 ? -0.677 2.484 -1.819 1 98.94 112 PRO A C 1
ATOM 894 O O . PRO A 1 112 ? -0.384 3.502 -1.186 1 98.94 112 PRO A O 1
ATOM 897 N N . MET A 1 113 ? 0.238 1.631 -2.229 1 98.94 113 MET A N 1
ATOM 898 C CA . MET A 1 113 ? 1.645 1.965 -2.02 1 98.94 113 MET A CA 1
ATOM 899 C C . MET A 1 113 ? 2.041 3.188 -2.84 1 98.94 113 MET A C 1
ATOM 901 O O . MET A 1 113 ? 2.791 4.043 -2.363 1 98.94 113 MET A O 1
ATOM 905 N N . LEU A 1 114 ? 1.57 3.197 -4.055 1 98.94 114 LEU A N 1
ATOM 906 C CA . LEU A 1 114 ? 1.846 4.387 -4.855 1 98.94 114 LEU A CA 1
ATOM 907 C C . LEU A 1 114 ? 1.304 5.637 -4.176 1 98.94 114 LEU A C 1
ATOM 909 O O . LEU A 1 114 ? 1.988 6.66 -4.113 1 98.94 114 LEU A O 1
ATOM 913 N N . ALA A 1 115 ? 0.135 5.551 -3.686 1 99 115 ALA A N 1
ATOM 914 C CA . ALA A 1 115 ? -0.452 6.664 -2.947 1 99 115 ALA A CA 1
ATOM 915 C C . ALA A 1 115 ? 0.405 7.035 -1.739 1 99 115 ALA A C 1
ATOM 917 O O . ALA A 1 115 ? 0.57 8.219 -1.426 1 99 115 ALA A O 1
ATOM 918 N N . ALA A 1 116 ? 0.917 6.02 -1.07 1 99 116 ALA A N 1
ATOM 919 C CA . ALA A 1 116 ? 1.802 6.25 0.067 1 99 116 ALA A CA 1
ATOM 920 C C . ALA A 1 116 ? 3.057 7.008 -0.36 1 99 116 ALA A C 1
ATOM 922 O O . ALA A 1 116 ? 3.49 7.938 0.323 1 99 116 ALA A O 1
ATOM 923 N N . CYS A 1 117 ? 3.6 6.629 -1.445 1 99 117 CYS A N 1
ATOM 924 C CA . CYS A 1 117 ? 4.781 7.309 -1.955 1 99 117 CYS A CA 1
ATOM 925 C C . CYS A 1 117 ? 4.473 8.766 -2.291 1 99 117 CYS A C 1
ATOM 927 O O . CYS A 1 117 ? 5.258 9.656 -1.978 1 99 117 CYS A O 1
ATOM 929 N N . VAL A 1 118 ? 3.359 8.984 -2.912 1 99 118 VAL A N 1
ATOM 930 C CA . VAL A 1 118 ? 2.953 10.352 -3.246 1 99 118 VAL A CA 1
ATOM 931 C C . VAL A 1 118 ? 2.775 11.164 -1.967 1 99 118 VAL A C 1
ATOM 933 O O . VAL A 1 118 ? 3.254 12.297 -1.873 1 99 118 VAL A O 1
ATOM 936 N N . ALA A 1 119 ? 2.088 10.594 -1.033 1 98.94 119 ALA A N 1
ATOM 937 C CA . ALA A 1 119 ? 1.859 11.273 0.239 1 98.94 119 ALA A CA 1
ATOM 938 C C . ALA A 1 119 ? 3.18 11.656 0.905 1 98.94 119 ALA A C 1
ATOM 940 O O . ALA A 1 119 ? 3.344 12.781 1.379 1 98.94 119 ALA A O 1
ATOM 941 N N . LEU A 1 120 ? 4.098 10.695 0.946 1 98.94 120 LEU A N 1
ATOM 942 C CA . LEU A 1 12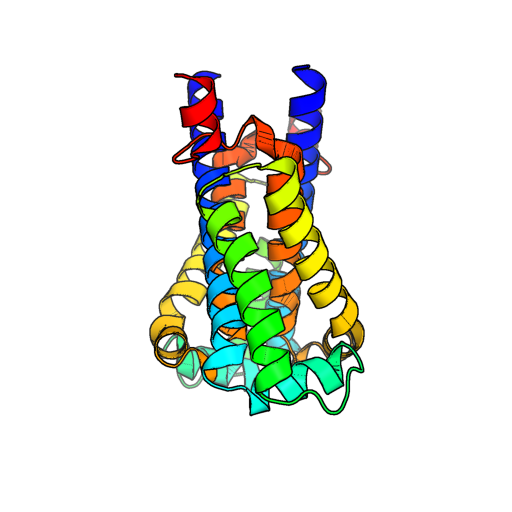0 ? 5.391 10.945 1.569 1 98.94 120 LEU A CA 1
ATOM 943 C C . LEU A 1 120 ? 6.133 12.07 0.85 1 98.94 120 LEU A C 1
ATOM 945 O O . LEU A 1 120 ? 6.758 12.914 1.49 1 98.94 120 LEU A O 1
ATOM 949 N N . PHE A 1 121 ? 6.031 12.031 -0.411 1 98.94 121 PHE A N 1
ATOM 950 C CA . PHE A 1 121 ? 6.703 13.086 -1.169 1 98.94 121 PHE A CA 1
ATOM 951 C C . PHE A 1 121 ? 6.059 14.438 -0.911 1 98.94 121 PHE A C 1
ATOM 953 O O . PHE A 1 121 ? 6.75 15.414 -0.619 1 98.94 121 PHE A O 1
ATOM 960 N N . LEU A 1 122 ? 4.793 14.539 -1.014 1 98.81 122 LEU A N 1
ATOM 961 C CA . LEU A 1 122 ? 4.059 15.789 -0.868 1 98.81 122 LEU A CA 1
ATOM 962 C C . LEU A 1 122 ? 4.199 16.344 0.548 1 98.81 122 LEU A C 1
ATOM 964 O O . LEU A 1 122 ? 4.191 17.562 0.75 1 98.81 122 LEU A O 1
ATOM 968 N N . LEU A 1 123 ? 4.281 15.477 1.513 1 98.69 123 LEU A N 1
ATOM 969 C CA . LEU A 1 123 ? 4.281 15.883 2.916 1 98.69 123 LEU A CA 1
ATOM 970 C C . LEU A 1 123 ? 5.66 15.68 3.535 1 98.69 123 LEU A C 1
ATOM 972 O O . LEU A 1 123 ? 5.785 15.547 4.754 1 98.69 123 LEU A O 1
ATOM 976 N N . ARG A 1 124 ? 6.66 15.68 2.73 1 98.12 124 ARG A N 1
ATOM 977 C CA . ARG A 1 124 ? 8 15.297 3.152 1 98.12 124 ARG A CA 1
ATOM 978 C C . ARG A 1 124 ? 8.523 16.234 4.234 1 98.12 124 ARG A C 1
ATOM 980 O O . ARG A 1 124 ? 9.281 15.82 5.113 1 98.12 124 ARG A O 1
ATOM 987 N N . ASP A 1 125 ? 8.125 17.453 4.281 1 96.62 125 ASP A N 1
ATOM 988 C CA . ASP A 1 125 ? 8.594 18.406 5.281 1 96.62 125 ASP A CA 1
ATOM 989 C C . ASP A 1 125 ? 8.008 18.094 6.656 1 96.62 125 ASP A C 1
ATOM 991 O O . ASP A 1 125 ? 8.578 18.469 7.684 1 96.62 125 ASP A O 1
ATOM 995 N N . SER A 1 126 ? 6.887 17.344 6.648 1 97.12 126 SER A N 1
ATOM 996 C CA . SER A 1 126 ? 6.234 16.984 7.902 1 97.12 126 SER A CA 1
ATOM 997 C C . SER A 1 126 ? 6.691 15.609 8.383 1 97.12 126 SER A C 1
ATOM 999 O O . SER A 1 126 ? 6.344 15.18 9.484 1 97.12 126 SER A O 1
ATOM 1001 N N . ASP A 1 127 ? 7.402 14.859 7.512 1 97.88 127 ASP A N 1
ATOM 1002 C CA . ASP A 1 127 ? 7.902 13.539 7.895 1 97.88 127 ASP A CA 1
ATOM 1003 C C . ASP A 1 127 ? 9.172 13.656 8.734 1 97.88 127 ASP A C 1
ATOM 1005 O O . ASP A 1 127 ? 10.273 13.383 8.25 1 97.88 127 ASP A O 1
ATOM 1009 N N . THR A 1 128 ? 9.031 13.914 9.992 1 97.06 128 THR A N 1
ATOM 1010 C CA . THR A 1 128 ? 10.172 14.32 10.797 1 97.06 128 THR A CA 1
ATOM 1011 C C . THR A 1 128 ? 10.484 13.273 11.867 1 97.06 128 THR A C 1
ATOM 1013 O O . THR A 1 128 ? 11.547 13.312 12.492 1 97.06 128 THR A O 1
ATOM 1016 N N . MET A 1 129 ? 9.523 12.375 12.148 1 96.94 129 MET A N 1
ATOM 1017 C CA . MET A 1 129 ? 9.75 11.352 13.164 1 96.94 129 MET A CA 1
ATOM 1018 C C . MET A 1 129 ? 10.758 10.32 12.672 1 96.94 129 MET A C 1
ATOM 1020 O O . MET A 1 129 ? 10.594 9.734 11.602 1 96.94 129 MET A O 1
ATOM 1024 N N . LEU A 1 130 ? 11.891 10.156 13.438 1 96.94 130 LEU A N 1
ATOM 1025 C CA . LEU A 1 130 ? 12.969 9.211 13.125 1 96.94 130 LEU A CA 1
ATOM 1026 C C . LEU A 1 130 ? 13.555 9.492 11.75 1 96.94 130 LEU A C 1
ATOM 1028 O O . LEU A 1 130 ? 13.766 8.562 10.961 1 96.94 130 LEU A O 1
ATOM 1032 N N . SER A 1 131 ? 13.594 10.719 11.406 1 96.38 131 SER A N 1
ATOM 1033 C CA . SER A 1 131 ? 14.211 11.18 10.172 1 96.38 131 SER A CA 1
ATOM 1034 C C . SER A 1 131 ? 15.562 11.836 10.438 1 96.38 131 SER A C 1
ATOM 1036 O O . SER A 1 131 ? 15.68 12.727 11.281 1 96.38 131 SER A O 1
ATOM 1038 N N . LEU A 1 132 ? 16.562 11.453 9.734 1 94.94 132 LEU A N 1
ATOM 1039 C CA . LEU A 1 132 ? 17.906 11.969 9.93 1 94.94 132 LEU A CA 1
ATOM 1040 C C . LEU A 1 132 ? 18.047 13.391 9.391 1 94.94 132 LEU A C 1
ATOM 1042 O O . LEU A 1 132 ? 18.891 14.156 9.844 1 94.94 132 LEU A O 1
ATOM 1046 N N . ASP A 1 133 ? 17.328 13.695 8.398 1 90.75 133 ASP A N 1
ATOM 1047 C CA . ASP A 1 133 ? 17.328 15.062 7.875 1 90.75 133 ASP A CA 1
ATOM 1048 C C . ASP A 1 133 ? 16.953 16.062 8.961 1 90.75 133 ASP A C 1
ATOM 1050 O O . ASP A 1 133 ? 17.5 17.172 9 1 90.75 133 ASP A O 1
ATOM 1054 N N . THR A 1 134 ? 16.047 15.727 9.727 1 87.12 134 THR A N 1
ATOM 1055 C CA . THR A 1 134 ? 15.617 16.578 10.828 1 87.12 134 THR A CA 1
ATOM 1056 C C . THR A 1 134 ? 16.734 16.734 11.859 1 87.12 134 THR A C 1
ATOM 1058 O O . THR A 1 134 ? 16.922 17.812 12.414 1 87.12 134 THR A O 1
ATOM 1061 N N . LEU A 1 135 ? 17.484 15.734 11.969 1 80.31 135 LEU A N 1
ATOM 1062 C CA . LEU A 1 135 ? 18.578 15.773 12.93 1 80.31 135 LEU A CA 1
ATOM 1063 C C . LEU A 1 135 ? 19.719 16.641 12.414 1 80.31 135 LEU A C 1
ATOM 1065 O O . LEU A 1 135 ? 20.391 17.312 13.195 1 80.31 135 LEU A O 1
ATOM 1069 N N . ARG A 1 136 ? 19.906 16.625 11.188 1 79.12 136 ARG A N 1
ATOM 1070 C CA . ARG A 1 136 ? 20.969 17.391 10.547 1 79.12 136 ARG A CA 1
ATOM 1071 C C . ARG A 1 136 ? 20.703 18.875 10.656 1 79.12 136 ARG A C 1
ATOM 1073 O O . ARG A 1 136 ? 21.625 19.672 10.875 1 79.12 136 ARG A O 1
ATOM 1080 N N . TYR A 1 137 ? 19.453 19.25 10.492 1 67.5 137 TYR A N 1
ATOM 1081 C CA . TYR A 1 137 ? 19.156 20.688 10.492 1 67.5 137 TYR A CA 1
ATOM 1082 C C . TYR A 1 137 ? 19 21.203 11.914 1 67.5 137 TYR A C 1
ATOM 1084 O O . TYR A 1 137 ? 19.047 22.422 12.148 1 67.5 137 TYR A O 1
ATOM 1092 N N . ARG A 1 138 ? 18.797 20.375 12.852 1 70.31 138 ARG A N 1
ATOM 1093 C CA . ARG A 1 138 ? 18.734 20.781 14.25 1 70.31 138 ARG A CA 1
ATOM 1094 C C . ARG A 1 138 ? 20.141 21 14.812 1 70.31 138 ARG A C 1
ATOM 1096 O O . ARG A 1 138 ? 20.312 21.719 15.797 1 70.31 138 ARG A O 1
ATOM 1103 N N . SER A 1 139 ? 21.203 20.453 14.359 1 50.69 139 SER A N 1
ATOM 1104 C CA . SER A 1 139 ? 22.547 20.641 14.883 1 50.69 139 SER A CA 1
ATOM 1105 C C . SER A 1 139 ? 23.203 21.875 14.258 1 50.69 139 SER A C 1
ATOM 1107 O O . SER A 1 139 ? 23.016 22.141 13.07 1 50.69 139 SER A O 1
ATOM 1109 N N . MET B 1 1 ? 1.43 29.062 3.553 1 71.88 1 MET B N 1
ATOM 1110 C CA . MET B 1 1 ? 2.223 27.906 3.959 1 71.88 1 MET B CA 1
ATOM 1111 C C . MET B 1 1 ? 1.341 26.844 4.609 1 71.88 1 MET B C 1
ATOM 1113 O O . MET B 1 1 ? 1.331 25.688 4.184 1 71.88 1 MET B O 1
ATOM 1117 N N . VAL B 1 2 ? 0.463 27.281 5.441 1 75.5 2 VAL B N 1
ATOM 1118 C CA . VAL B 1 2 ? -0.433 26.375 6.156 1 75.5 2 VAL B CA 1
ATOM 1119 C C . VAL B 1 2 ? -1.497 25.844 5.199 1 75.5 2 VAL B C 1
ATOM 1121 O O . VAL B 1 2 ? -1.795 24.656 5.195 1 75.5 2 VAL B O 1
ATOM 1124 N N . MET B 1 3 ? -1.871 26.719 4.289 1 84.25 3 MET B N 1
ATOM 1125 C CA . MET B 1 3 ? -2.926 26.312 3.359 1 84.25 3 MET B CA 1
ATOM 1126 C C . MET B 1 3 ? -2.406 25.297 2.352 1 84.25 3 MET B C 1
ATOM 1128 O O . MET B 1 3 ? -3.135 24.391 1.949 1 84.25 3 MET B O 1
ATOM 1132 N N . GLU B 1 4 ? -1.226 25.562 2.023 1 91.44 4 GLU B N 1
ATOM 1133 C CA . GLU B 1 4 ? -0.621 24.625 1.069 1 91.44 4 GLU B CA 1
ATOM 1134 C C . GLU B 1 4 ? -0.421 23.25 1.688 1 91.44 4 GLU B C 1
ATOM 1136 O O . GLU B 1 4 ? -0.686 22.234 1.047 1 91.44 4 GLU B O 1
ATOM 1141 N N . LEU B 1 5 ? -0.042 23.25 2.932 1 93.12 5 LEU B N 1
ATOM 1142 C CA . LEU B 1 5 ? 0.132 21.984 3.625 1 93.12 5 LEU B CA 1
ATOM 1143 C C . LEU B 1 5 ? -1.203 21.266 3.783 1 93.12 5 LEU B C 1
ATOM 1145 O O . LEU B 1 5 ? -1.279 20.047 3.613 1 93.12 5 LEU B O 1
ATOM 1149 N N . GLN B 1 6 ? -2.203 22 4.09 1 95.25 6 GLN B N 1
ATOM 1150 C CA . GLN B 1 6 ? -3.529 21.406 4.254 1 95.25 6 GLN B CA 1
ATOM 1151 C C . GLN B 1 6 ? -4.023 20.797 2.947 1 95.25 6 GLN B C 1
ATOM 1153 O O . GLN B 1 6 ? -4.637 19.719 2.951 1 95.25 6 GLN B O 1
ATOM 1158 N N . LYS B 1 7 ? -3.83 21.516 1.896 1 97.44 7 LYS B N 1
ATOM 1159 C CA . LYS B 1 7 ? -4.223 20.969 0.596 1 97.44 7 LYS B CA 1
ATOM 1160 C C . LYS B 1 7 ? -3.449 19.703 0.274 1 97.44 7 LYS B C 1
ATOM 1162 O O . LYS B 1 7 ? -4.027 18.719 -0.19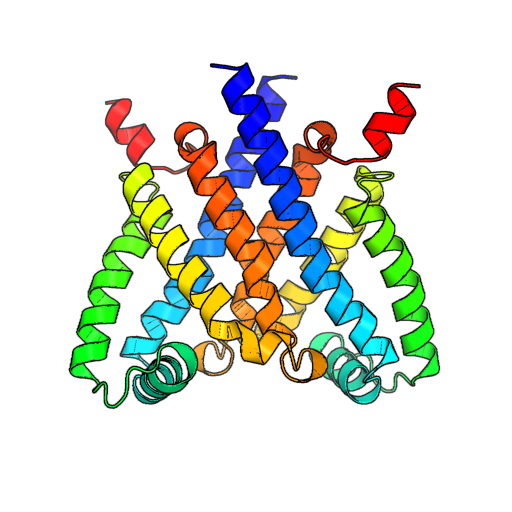4 1 97.44 7 LYS B O 1
ATOM 1167 N N . ARG B 1 8 ? -2.15 19.672 0.517 1 98.5 8 ARG B N 1
ATOM 1168 C CA . ARG B 1 8 ? -1.317 18.5 0.285 1 98.5 8 ARG B CA 1
ATOM 1169 C C . ARG B 1 8 ? -1.79 17.312 1.125 1 98.5 8 ARG B C 1
ATOM 1171 O O . ARG B 1 8 ? -1.807 16.172 0.653 1 98.5 8 ARG B O 1
ATOM 1178 N N . LEU B 1 9 ? -2.113 17.672 2.332 1 98.56 9 LEU B N 1
ATOM 1179 C CA . LEU B 1 9 ? -2.615 16.625 3.211 1 98.56 9 LEU B CA 1
ATOM 1180 C C . LEU B 1 9 ? -3.922 16.047 2.676 1 98.56 9 LEU B C 1
ATOM 1182 O O . LEU B 1 9 ? -4.078 14.82 2.59 1 98.56 9 LEU B O 1
ATOM 1186 N N . ARG B 1 10 ? -4.84 16.859 2.305 1 98.44 10 ARG B N 1
ATOM 1187 C CA . ARG B 1 10 ? -6.148 16.406 1.838 1 98.44 10 ARG B CA 1
ATOM 1188 C C . ARG B 1 10 ? -6.02 15.586 0.562 1 98.44 10 ARG B C 1
ATOM 1190 O O . ARG B 1 10 ? -6.691 14.562 0.405 1 98.44 10 ARG B O 1
ATOM 1197 N N . VAL B 1 11 ? -5.211 16.047 -0.353 1 98.81 11 VAL B N 1
ATOM 1198 C CA . VAL B 1 11 ? -4.98 15.305 -1.589 1 98.81 11 VAL B CA 1
ATOM 1199 C C . VAL B 1 11 ? -4.348 13.953 -1.271 1 98.81 11 VAL B C 1
ATOM 1201 O O . VAL B 1 11 ? -4.727 12.93 -1.851 1 98.81 11 VAL B O 1
ATOM 1204 N N . SER B 1 12 ? -3.359 13.914 -0.351 1 98.94 12 SER B N 1
ATOM 1205 C CA . SER B 1 12 ? -2.695 12.68 0.046 1 98.94 12 SER B CA 1
ATOM 1206 C C . SER B 1 12 ? -3.689 11.68 0.633 1 98.94 12 SER B C 1
ATOM 1208 O O . SER B 1 12 ? -3.672 10.5 0.283 1 98.94 12 SER B O 1
ATOM 1210 N N . LEU B 1 13 ? -4.543 12.18 1.477 1 98.94 13 LEU B N 1
ATOM 1211 C CA . LEU B 1 13 ? -5.512 11.297 2.117 1 98.94 13 LEU B CA 1
ATOM 1212 C C . LEU B 1 13 ? -6.527 10.773 1.104 1 98.94 13 LEU B C 1
ATOM 1214 O O . LEU B 1 13 ? -6.941 9.617 1.18 1 98.94 13 LEU B O 1
ATOM 1218 N N . LEU B 1 14 ? -6.906 11.609 0.153 1 98.94 14 LEU B N 1
ATOM 1219 C CA . LEU B 1 14 ? -7.801 11.133 -0.9 1 98.94 14 LEU B CA 1
ATOM 1220 C C . LEU B 1 14 ? -7.145 10.023 -1.712 1 98.94 14 LEU B C 1
ATOM 1222 O O . LEU B 1 14 ? -7.773 9 -1.995 1 98.94 14 LEU B O 1
ATOM 1226 N N . LEU B 1 15 ? -5.906 10.203 -2.082 1 98.94 15 LEU B N 1
ATOM 1227 C CA . LEU B 1 15 ? -5.203 9.203 -2.873 1 98.94 15 LEU B CA 1
ATOM 1228 C C . LEU B 1 15 ? -5.051 7.902 -2.09 1 98.94 15 LEU B C 1
ATOM 1230 O O . LEU B 1 15 ? -5.188 6.812 -2.65 1 98.94 15 LEU B O 1
ATOM 1234 N N . LEU B 1 16 ? -4.727 8.016 -0.82 1 99 16 LEU B N 1
ATOM 1235 C CA . LEU B 1 16 ? -4.648 6.82 0.013 1 99 16 LEU B CA 1
ATOM 1236 C C . LEU B 1 16 ? -5.992 6.105 0.068 1 99 16 LEU B C 1
ATOM 1238 O O . LEU B 1 16 ? -6.055 4.879 -0.065 1 99 16 LEU B O 1
ATOM 1242 N N . ARG B 1 17 ? -7.059 6.867 0.245 1 98.94 17 ARG B N 1
ATOM 1243 C CA . ARG B 1 17 ? -8.406 6.312 0.315 1 98.94 17 ARG B CA 1
ATOM 1244 C C . ARG B 1 17 ? -8.773 5.594 -0.979 1 98.94 17 ARG B C 1
ATOM 1246 O O . ARG B 1 17 ? -9.258 4.461 -0.952 1 98.94 17 ARG B O 1
ATOM 1253 N N . LEU B 1 18 ? -8.477 6.188 -2.084 1 98.94 18 LEU B N 1
ATOM 1254 C CA . LEU B 1 18 ? -8.773 5.59 -3.381 1 98.94 18 LEU B CA 1
ATOM 1255 C C . LEU B 1 18 ? -7.91 4.355 -3.619 1 98.94 18 LEU B C 1
ATOM 1257 O O . LEU B 1 18 ? -8.391 3.352 -4.156 1 98.94 18 LEU B O 1
ATOM 1261 N N . GLY B 1 19 ? -6.656 4.438 -3.27 1 98.94 19 GLY B N 1
ATOM 1262 C CA . GLY B 1 19 ? -5.777 3.289 -3.408 1 98.94 19 GLY B CA 1
ATOM 1263 C C . GLY B 1 19 ? -6.242 2.084 -2.609 1 98.94 19 GLY B C 1
ATOM 1264 O O . GLY B 1 19 ? -6.32 0.974 -3.141 1 98.94 19 GLY B O 1
ATOM 1265 N N . VAL B 1 20 ? -6.512 2.32 -1.333 1 99 20 VAL B N 1
ATOM 1266 C CA . VAL B 1 20 ? -6.996 1.244 -0.472 1 99 20 VAL B CA 1
ATOM 1267 C C . VAL B 1 20 ? -8.312 0.702 -1.012 1 99 20 VAL B C 1
ATOM 1269 O O . VAL B 1 20 ? -8.531 -0.512 -1.035 1 99 20 VAL B O 1
ATOM 1272 N N . PHE B 1 21 ? -9.164 1.579 -1.482 1 99 21 PHE B N 1
ATOM 1273 C CA . PHE B 1 21 ? -10.453 1.174 -2.021 1 99 21 PHE B CA 1
ATOM 1274 C C . PHE B 1 21 ? -10.273 0.21 -3.189 1 99 21 PHE B C 1
ATOM 1276 O O . PHE B 1 21 ? -10.969 -0.807 -3.273 1 99 21 PHE B O 1
ATOM 1283 N N . VAL B 1 22 ? -9.398 0.567 -4.102 1 98.94 22 VAL B N 1
ATOM 1284 C CA . VAL B 1 22 ? -9.227 -0.243 -5.305 1 98.94 22 VAL B CA 1
ATOM 1285 C C . VAL B 1 22 ? -8.906 -1.684 -4.914 1 98.94 22 VAL B C 1
ATOM 1287 O O . VAL B 1 22 ? -9.5 -2.625 -5.453 1 98.94 22 VAL B O 1
ATOM 1290 N N . VAL B 1 23 ? -8.031 -1.877 -3.947 1 98.94 23 VAL B N 1
ATOM 1291 C CA . VAL B 1 23 ? -7.637 -3.217 -3.525 1 98.94 23 VAL B CA 1
ATOM 1292 C C . VAL B 1 23 ? -8.82 -3.914 -2.854 1 98.94 23 VAL B C 1
ATOM 1294 O O . VAL B 1 23 ? -9.18 -5.035 -3.221 1 98.94 23 VAL B O 1
ATOM 1297 N N . MET B 1 24 ? -9.445 -3.225 -1.945 1 98.94 24 MET B N 1
ATOM 1298 C CA . MET B 1 24 ? -10.562 -3.826 -1.22 1 98.94 24 MET B CA 1
ATOM 1299 C C . MET B 1 24 ? -11.68 -4.227 -2.176 1 98.94 24 MET B C 1
ATOM 1301 O O . MET B 1 24 ? -12.297 -5.281 -2.014 1 98.94 24 MET B O 1
ATOM 1305 N N . PHE B 1 25 ? -11.883 -3.367 -3.115 1 98.94 25 PHE B N 1
ATOM 1306 C CA . PHE B 1 25 ? -12.992 -3.572 -4.043 1 98.94 25 PHE B CA 1
ATOM 1307 C C . PHE B 1 25 ? -12.758 -4.809 -4.902 1 98.94 25 PHE B C 1
ATOM 1309 O O . PHE B 1 25 ? -13.633 -5.664 -5.023 1 98.94 25 PHE B O 1
ATOM 1316 N N . VAL B 1 26 ? -11.578 -4.953 -5.465 1 98.94 26 VAL B N 1
ATOM 1317 C CA . VAL B 1 26 ? -11.328 -6.078 -6.359 1 98.94 26 VAL B CA 1
ATOM 1318 C C . VAL B 1 26 ? -11.312 -7.379 -5.566 1 98.94 26 VAL B C 1
ATOM 1320 O O . VAL B 1 26 ? -11.773 -8.414 -6.047 1 98.94 26 VAL B O 1
ATOM 1323 N N . TRP B 1 27 ? -10.773 -7.336 -4.348 1 98.81 27 TRP B N 1
ATOM 1324 C CA . TRP B 1 27 ? -10.758 -8.539 -3.516 1 98.81 27 TRP B CA 1
ATOM 1325 C C . TRP B 1 27 ? -12.164 -8.898 -3.061 1 98.81 27 TRP B C 1
ATOM 1327 O O . TRP B 1 27 ? -12.484 -10.078 -2.891 1 98.81 27 TRP B O 1
ATOM 1337 N N . THR B 1 28 ? -12.992 -7.895 -2.822 1 98.88 28 THR B N 1
ATOM 1338 C CA . THR B 1 28 ? -14.398 -8.148 -2.531 1 98.88 28 THR B CA 1
ATOM 1339 C C . THR B 1 28 ? -15.086 -8.789 -3.73 1 98.88 28 THR B C 1
ATOM 1341 O O . THR B 1 28 ? -15.797 -9.789 -3.586 1 98.88 28 THR B O 1
ATOM 1344 N N . LEU B 1 29 ? -14.852 -8.266 -4.918 1 98.81 29 LEU B N 1
ATOM 1345 C CA . LEU B 1 29 ? -15.477 -8.781 -6.129 1 98.81 29 LEU B CA 1
ATOM 1346 C C . LEU B 1 29 ? -15.039 -10.219 -6.395 1 98.81 29 LEU B C 1
ATOM 1348 O O . LEU B 1 29 ? -15.805 -11.008 -6.961 1 98.81 29 LEU B O 1
ATOM 1352 N N . ASP B 1 30 ? -13.883 -10.562 -5.973 1 98.75 30 ASP B N 1
ATOM 1353 C CA . ASP B 1 30 ? -13.359 -11.922 -6.121 1 98.75 30 ASP B CA 1
ATOM 1354 C C . ASP B 1 30 ? -14.32 -12.945 -5.512 1 98.75 30 ASP B C 1
ATOM 1356 O O . ASP B 1 30 ? -14.461 -14.055 -6.035 1 98.75 30 ASP B O 1
ATOM 1360 N N . LYS B 1 31 ? -15.07 -12.633 -4.465 1 98.69 31 LYS B N 1
ATOM 1361 C CA . LYS B 1 31 ? -15.961 -13.539 -3.75 1 98.69 31 LYS B CA 1
ATOM 1362 C C . LYS B 1 31 ? -17.203 -13.867 -4.586 1 98.69 31 LYS B C 1
ATOM 1364 O O . LYS B 1 31 ? -17.875 -14.867 -4.34 1 98.69 31 LYS B O 1
ATOM 1369 N N . PHE B 1 32 ? -17.422 -13.039 -5.59 1 98.69 32 PHE B N 1
ATOM 1370 C CA . PHE B 1 32 ? -18.547 -13.242 -6.484 1 98.69 32 PHE B CA 1
ATOM 1371 C C . PHE B 1 32 ? -18.094 -13.867 -7.801 1 98.69 32 PHE B C 1
ATOM 1373 O O . PHE B 1 32 ? -18.766 -14.758 -8.336 1 98.69 32 PHE B O 1
ATOM 1380 N N . VAL B 1 33 ? -16.969 -13.445 -8.32 1 98.38 33 VAL B N 1
ATOM 1381 C CA . VAL B 1 33 ? -16.516 -13.781 -9.664 1 98.38 33 VAL B CA 1
ATOM 1382 C C . VAL B 1 33 ? -15.742 -15.094 -9.633 1 98.38 33 VAL B C 1
ATOM 1384 O O . VAL B 1 33 ? -15.828 -15.898 -10.57 1 98.38 33 VAL B O 1
ATOM 1387 N N . ALA B 1 34 ? -15.008 -15.305 -8.594 1 98.31 34 ALA B N 1
ATOM 1388 C CA . ALA B 1 34 ? -14.172 -16.5 -8.445 1 98.31 34 ALA B CA 1
ATOM 1389 C C . ALA B 1 34 ? -14.297 -17.078 -7.043 1 98.31 34 ALA B C 1
ATOM 1391 O O . ALA B 1 34 ? -13.312 -17.172 -6.316 1 98.31 34 ALA B O 1
ATOM 1392 N N . PRO B 1 35 ? -15.461 -17.594 -6.719 1 97.81 35 PRO B N 1
ATOM 1393 C CA . PRO B 1 35 ? -15.711 -18.062 -5.355 1 97.81 35 PRO B CA 1
ATOM 1394 C C . PRO B 1 35 ? -14.805 -19.219 -4.953 1 97.81 35 PRO B C 1
ATOM 1396 O O . PRO B 1 35 ? -14.453 -19.359 -3.777 1 97.81 35 PRO B O 1
ATOM 1399 N N . ASP B 1 36 ? -14.336 -20.047 -5.891 1 97.75 36 ASP B N 1
ATOM 1400 C CA . ASP B 1 36 ? -13.414 -21.125 -5.562 1 97.75 36 ASP B CA 1
ATOM 1401 C C . ASP B 1 36 ? -12.07 -20.562 -5.078 1 97.75 36 ASP B C 1
ATOM 1403 O O . ASP B 1 36 ? -11.492 -21.078 -4.121 1 97.75 36 ASP B O 1
ATOM 1407 N N . HIS B 1 37 ? -11.641 -19.609 -5.75 1 98.19 37 HIS B N 1
ATOM 1408 C CA . HIS B 1 37 ? -10.414 -18.953 -5.309 1 98.19 37 HIS B CA 1
ATOM 1409 C C . HIS B 1 37 ? -10.578 -18.328 -3.928 1 98.19 37 HIS B C 1
ATOM 1411 O O . HIS B 1 37 ? -9.719 -18.5 -3.059 1 98.19 37 HIS B O 1
ATOM 1417 N N . ALA B 1 38 ? -11.641 -17.625 -3.777 1 98.25 38 ALA B N 1
ATOM 1418 C CA . ALA B 1 38 ? -11.906 -17 -2.48 1 98.25 38 ALA B CA 1
ATOM 1419 C C . ALA B 1 38 ? -11.961 -18.047 -1.373 1 98.25 38 ALA B C 1
ATOM 1421 O O . ALA B 1 38 ? -11.43 -17.828 -0.279 1 98.25 38 ALA B O 1
ATOM 1422 N N . ALA B 1 39 ? -12.57 -19.125 -1.656 1 98.31 39 ALA B N 1
ATOM 1423 C CA . ALA B 1 39 ? -12.656 -20.188 -0.672 1 98.31 39 ALA B CA 1
ATOM 1424 C C . ALA B 1 39 ? -11.273 -20.688 -0.278 1 98.31 39 ALA B C 1
ATOM 1426 O O . ALA B 1 39 ? -11.008 -20.953 0.898 1 98.31 39 ALA B O 1
ATOM 1427 N N . ARG B 1 40 ? -10.406 -20.844 -1.198 1 97.81 40 ARG B N 1
ATOM 1428 C CA . ARG B 1 40 ? -9.047 -21.297 -0.926 1 97.81 40 ARG B CA 1
ATOM 1429 C C . ARG B 1 40 ? -8.289 -20.281 -0.071 1 97.81 40 ARG B C 1
ATOM 1431 O O . ARG B 1 40 ? -7.512 -20.672 0.806 1 97.81 40 ARG B O 1
ATOM 1438 N N . VAL B 1 41 ? -8.547 -19.047 -0.352 1 97.75 41 VAL B N 1
ATOM 1439 C CA . VAL B 1 41 ? -7.922 -18 0.438 1 97.75 41 VAL B CA 1
ATOM 1440 C C . VAL B 1 41 ? -8.383 -18.094 1.891 1 97.75 41 VAL B C 1
ATOM 1442 O O . VAL B 1 41 ? -7.566 -18.062 2.812 1 97.75 41 VAL B O 1
ATOM 1445 N N . PHE B 1 42 ? -9.648 -18.25 2.098 1 98.19 42 PHE B N 1
ATOM 1446 C CA . PHE B 1 42 ? -10.195 -18.328 3.449 1 98.19 42 PHE B CA 1
ATOM 1447 C C . PHE B 1 42 ? -9.672 -19.578 4.164 1 98.19 42 PHE B C 1
ATOM 1449 O O . PHE B 1 42 ? -9.375 -19.531 5.359 1 98.19 42 PHE B O 1
ATOM 1456 N N . GLU B 1 43 ? -9.594 -20.625 3.463 1 97.69 43 GLU B N 1
ATOM 1457 C CA . GLU B 1 43 ? -9.086 -21.859 4.051 1 97.69 43 GLU B CA 1
ATOM 1458 C C . GLU B 1 43 ? -7.613 -21.719 4.43 1 97.69 43 GLU B C 1
ATOM 1460 O O . GLU B 1 43 ? -7.223 -22.062 5.551 1 97.69 43 GLU B O 1
ATOM 1465 N N . HIS B 1 44 ? -6.883 -21.188 3.578 1 97.12 44 HIS B N 1
ATOM 1466 C CA . HIS B 1 44 ? -5.434 -21.125 3.754 1 97.12 44 HIS B CA 1
ATOM 1467 C C . HIS B 1 44 ? -5.039 -20.062 4.773 1 97.12 44 HIS B C 1
ATOM 1469 O O . HIS B 1 44 ? -4.227 -20.328 5.668 1 97.12 44 HIS B O 1
ATOM 1475 N N . PHE B 1 45 ? -5.617 -18.938 4.734 1 97.69 45 PHE B N 1
ATOM 1476 C CA . PHE B 1 45 ? -5.113 -17.812 5.516 1 97.69 45 PHE B CA 1
ATOM 1477 C C . PHE B 1 45 ? -5.938 -17.609 6.781 1 97.69 45 PHE B C 1
ATOM 1479 O O . PHE B 1 45 ? -5.426 -17.141 7.797 1 97.69 45 PHE B O 1
ATOM 1486 N N . TYR B 1 46 ? -7.207 -18 6.738 1 96.25 46 TYR B N 1
ATOM 1487 C CA . TYR B 1 46 ? -8.062 -17.719 7.887 1 96.25 46 TYR B CA 1
ATOM 1488 C C . TYR B 1 46 ? -8.508 -19.016 8.562 1 96.25 46 TYR B C 1
ATOM 1490 O O . TYR B 1 46 ? -9.203 -18.969 9.586 1 96.25 46 TYR B O 1
ATOM 1498 N N . HIS B 1 47 ? -8.227 -20.156 8 1 95.88 47 HIS B N 1
ATOM 1499 C CA . HIS B 1 47 ? -8.531 -21.484 8.539 1 95.88 47 HIS B CA 1
ATOM 1500 C C . HIS B 1 47 ? -10.039 -21.719 8.609 1 95.88 47 HIS B C 1
ATOM 1502 O O . HIS B 1 47 ? -10.531 -22.359 9.531 1 95.88 47 HIS B O 1
ATOM 1508 N N . LEU B 1 48 ? -10.688 -21.094 7.719 1 94.62 48 LEU B N 1
ATOM 1509 C CA . LEU B 1 48 ? -12.117 -21.312 7.52 1 94.62 48 LEU B CA 1
ATOM 1510 C C . LEU B 1 48 ? -12.367 -22.25 6.336 1 94.62 48 LEU B C 1
ATOM 1512 O O . LEU B 1 48 ? -12.383 -21.797 5.188 1 94.62 48 LEU B O 1
ATOM 1516 N N . GLU B 1 49 ? -12.617 -23.453 6.629 1 94.12 49 GLU B N 1
ATOM 1517 C CA . GLU B 1 49 ? -12.758 -24.469 5.59 1 94.12 49 GLU B CA 1
ATOM 1518 C C . GLU B 1 49 ? -14.211 -24.656 5.184 1 94.12 49 GLU B C 1
ATOM 1520 O O . GLU B 1 49 ? -15.117 -24.438 5.992 1 94.12 49 GLU B O 1
ATOM 1525 N N . GLY B 1 50 ? -14.312 -24.922 3.979 1 92.94 50 GLY B N 1
ATOM 1526 C CA . GLY B 1 50 ? -15.609 -25.406 3.539 1 92.94 50 GLY B CA 1
ATOM 1527 C C . GLY B 1 50 ? -16.609 -24.281 3.26 1 92.94 50 GLY B C 1
ATOM 1528 O O . GLY B 1 50 ? -17.812 -24.516 3.266 1 92.94 50 GLY B O 1
ATOM 1529 N N . LEU B 1 51 ? -16.125 -23.109 3.072 1 94.62 51 LEU B N 1
ATOM 1530 C CA . LEU B 1 51 ? -17.047 -22.031 2.703 1 94.62 51 LEU B CA 1
ATOM 1531 C C . LEU B 1 51 ? -17.562 -22.234 1.286 1 94.62 51 LEU B C 1
ATOM 1533 O O . LEU B 1 51 ? -16.781 -22.391 0.345 1 94.62 51 LEU B O 1
ATOM 1537 N N . GLY B 1 52 ? -18.875 -22.297 1.149 1 96.31 52 GLY B N 1
ATOM 1538 C CA . GLY B 1 52 ? -19.484 -22.359 -0.173 1 96.31 52 GLY B CA 1
ATOM 1539 C C . GLY B 1 52 ? -19.719 -21 -0.793 1 96.31 52 GLY B C 1
ATOM 1540 O O . GLY B 1 52 ? -19.453 -19.969 -0.168 1 96.31 52 GLY B O 1
ATOM 1541 N N . ALA B 1 53 ? -20.25 -21.016 -2.068 1 96.81 53 ALA B N 1
ATOM 1542 C CA . ALA B 1 53 ? -20.469 -19.781 -2.824 1 96.81 53 ALA B CA 1
ATOM 1543 C C . ALA B 1 53 ? -21.484 -18.875 -2.117 1 96.81 53 ALA B C 1
ATOM 1545 O O . ALA B 1 53 ? -21.359 -17.656 -2.162 1 96.81 53 ALA B O 1
ATOM 1546 N N . GLY B 1 54 ? -22.406 -19.453 -1.539 1 97.38 54 GLY B N 1
ATOM 1547 C CA . GLY B 1 54 ? -23.406 -18.672 -0.836 1 97.38 54 GLY B CA 1
ATOM 1548 C C . GLY B 1 54 ? -22.844 -17.906 0.344 1 97.38 54 GLY B C 1
ATOM 1549 O O . GLY B 1 54 ? -23.125 -16.719 0.516 1 97.38 54 GLY B O 1
ATOM 1550 N N . ALA B 1 55 ? -22.172 -18.562 1.197 1 97.62 55 ALA B N 1
ATOM 1551 C CA . ALA B 1 55 ? -21.531 -17.922 2.34 1 97.62 55 ALA B CA 1
ATOM 1552 C C . ALA B 1 55 ? -20.594 -16.812 1.886 1 97.62 55 ALA B C 1
ATOM 1554 O O . ALA B 1 55 ? -20.578 -15.727 2.475 1 97.62 55 ALA B O 1
ATOM 1555 N N . LEU B 1 56 ? -19.875 -17.062 0.854 1 98.31 56 LEU B N 1
ATOM 1556 C CA . LEU B 1 56 ? -18.938 -16.078 0.33 1 98.31 56 LEU B CA 1
ATOM 1557 C C . LEU B 1 56 ? -19.688 -14.859 -0.226 1 98.31 56 LEU B C 1
ATOM 1559 O O . LEU B 1 56 ? -19.234 -13.727 -0.098 1 98.31 56 LEU B O 1
ATOM 1563 N N . ALA B 1 57 ? -20.781 -15.164 -0.862 1 98.25 57 ALA B N 1
ATOM 1564 C CA . ALA B 1 57 ? -21.578 -14.055 -1.372 1 98.25 57 ALA B CA 1
ATOM 1565 C C . ALA B 1 57 ? -22.062 -13.156 -0.237 1 98.25 57 ALA B C 1
ATOM 1567 O O . ALA B 1 57 ? -22.078 -11.938 -0.371 1 98.25 57 ALA B O 1
ATOM 1568 N N . VAL B 1 58 ? -22.438 -13.703 0.864 1 98.44 58 VAL B N 1
ATOM 1569 C CA . VAL B 1 58 ? -22.906 -12.938 2.014 1 98.44 58 VAL B CA 1
ATOM 1570 C C . VAL B 1 58 ? -21.75 -12.094 2.57 1 98.44 58 VAL B C 1
ATOM 1572 O O . VAL B 1 58 ? -21.922 -10.898 2.812 1 98.44 58 VAL B O 1
ATOM 1575 N N . ILE B 1 59 ? -20.625 -12.75 2.758 1 98.25 59 ILE B N 1
ATOM 1576 C CA . ILE B 1 59 ? -19.453 -12.039 3.236 1 98.25 59 ILE B CA 1
ATOM 1577 C C . ILE B 1 59 ? -19.109 -10.906 2.27 1 98.25 59 ILE B C 1
ATOM 1579 O O . ILE B 1 59 ? -18.797 -9.789 2.695 1 98.25 59 ILE B O 1
ATOM 1583 N N . GLY B 1 60 ? -19.156 -11.188 0.963 1 98.69 60 GLY B N 1
ATOM 1584 C CA . GLY B 1 60 ? -18.875 -10.203 -0.066 1 98.69 60 GLY B CA 1
ATOM 1585 C C . GLY B 1 60 ? -19.812 -9 -0.016 1 98.69 60 GLY B C 1
ATOM 1586 O O . GLY B 1 60 ? -19.359 -7.859 -0.148 1 98.69 60 GLY B O 1
ATOM 1587 N N . VAL B 1 61 ? -21.094 -9.25 0.156 1 98.81 61 VAL B N 1
ATOM 1588 C CA . VAL B 1 61 ? -22.078 -8.172 0.209 1 98.81 61 VAL B CA 1
ATOM 1589 C C . VAL B 1 61 ? -21.797 -7.281 1.418 1 98.81 61 VAL B C 1
ATOM 1591 O O . VAL B 1 61 ? -21.797 -6.055 1.307 1 98.81 61 VAL B O 1
ATOM 1594 N N . LEU B 1 62 ? -21.562 -7.879 2.572 1 98.75 62 LEU B N 1
ATOM 1595 C CA . LEU B 1 62 ? -21.266 -7.109 3.775 1 98.75 62 LEU B CA 1
ATOM 1596 C C . LEU B 1 62 ? -20 -6.27 3.58 1 98.75 62 LEU B C 1
ATOM 1598 O O . LEU B 1 62 ? -19.984 -5.082 3.914 1 98.75 62 LEU B O 1
ATOM 1602 N N . GLN B 1 63 ? -19.047 -6.922 3.033 1 98.88 63 GLN B N 1
ATOM 1603 C CA . GLN B 1 63 ? -17.797 -6.199 2.781 1 98.88 63 GLN B CA 1
ATOM 1604 C C . GLN B 1 63 ? -18.016 -5.078 1.771 1 98.88 63 GLN B C 1
ATOM 1606 O O . GLN B 1 63 ? -17.453 -3.992 1.912 1 98.88 63 GLN B O 1
ATOM 1611 N N . LEU B 1 64 ? -18.797 -5.309 0.769 1 98.94 64 LEU B N 1
ATOM 1612 C CA . LEU B 1 64 ? -19.047 -4.312 -0.268 1 98.94 64 LEU B CA 1
ATOM 1613 C C . LEU B 1 64 ? -19.703 -3.068 0.321 1 98.94 64 LEU B C 1
ATOM 1615 O O . LEU B 1 64 ? -19.359 -1.944 -0.056 1 98.94 64 LEU B O 1
ATOM 1619 N N . ILE B 1 65 ? -20.578 -3.227 1.24 1 98.88 65 ILE B N 1
ATOM 1620 C CA . ILE B 1 65 ? -21.234 -2.111 1.911 1 98.88 65 ILE B CA 1
ATOM 1621 C C . ILE B 1 65 ? -20.203 -1.26 2.639 1 98.88 65 ILE B C 1
ATOM 1623 O O . ILE B 1 65 ? -20.188 -0.033 2.506 1 98.88 65 ILE B O 1
ATOM 1627 N N . VAL B 1 66 ? -19.344 -1.916 3.35 1 98.88 66 VAL B N 1
ATOM 1628 C CA . VAL B 1 66 ? -18.297 -1.222 4.102 1 98.88 66 VAL B CA 1
ATOM 1629 C C . VAL B 1 66 ? -17.375 -0.483 3.139 1 98.88 66 VAL B C 1
ATOM 1631 O O . VAL B 1 66 ? -17.047 0.69 3.348 1 98.88 66 VAL B O 1
ATOM 1634 N N . VAL B 1 67 ? -16.984 -1.143 2.057 1 98.88 67 VAL B N 1
ATOM 1635 C CA . VAL B 1 67 ? -16 -0.627 1.109 1 98.88 67 VAL B CA 1
ATOM 1636 C C . VAL B 1 67 ? -16.578 0.575 0.366 1 98.88 67 VAL B C 1
ATOM 1638 O O . VAL B 1 67 ? -15.875 1.56 0.125 1 98.88 67 VAL B O 1
ATOM 1641 N N . LEU B 1 68 ? -17.828 0.545 -0 1 98.88 68 LEU B N 1
ATOM 1642 C CA . LEU B 1 68 ? -18.469 1.663 -0.681 1 98.88 68 LEU B CA 1
ATOM 1643 C C . LEU B 1 68 ? -18.641 2.848 0.264 1 98.88 68 LEU B C 1
ATOM 1645 O O . LEU B 1 68 ? -18.469 4 -0.142 1 98.88 68 LEU B O 1
ATOM 1649 N N . GLY B 1 69 ? -19.031 2.564 1.521 1 98.75 69 GLY B N 1
ATOM 1650 C CA . GLY B 1 69 ? -19.031 3.635 2.506 1 98.75 69 GLY B CA 1
ATOM 1651 C C . GLY B 1 69 ? -17.656 4.25 2.715 1 98.75 69 GLY B C 1
ATOM 1652 O O . GLY B 1 69 ? -17.531 5.469 2.84 1 98.75 69 GLY B O 1
ATOM 1653 N N . PHE B 1 70 ? -16.656 3.398 2.723 1 98.94 70 PHE B N 1
ATOM 1654 C CA . PHE B 1 70 ? -15.266 3.82 2.91 1 98.94 70 PHE B CA 1
ATOM 1655 C C . PHE B 1 70 ? -14.844 4.781 1.807 1 98.94 70 PHE B C 1
ATOM 1657 O O . PHE B 1 70 ? -14.344 5.875 2.088 1 98.94 70 PHE B O 1
ATOM 1664 N N . VAL B 1 71 ? -15.062 4.398 0.558 1 98.94 71 VAL B N 1
ATOM 1665 C CA . VAL B 1 71 ? -14.57 5.246 -0.528 1 98.94 71 VAL B CA 1
ATOM 1666 C C . VAL B 1 71 ? -15.375 6.543 -0.575 1 98.94 71 VAL B C 1
ATOM 1668 O O . VAL B 1 71 ? -14.859 7.586 -0.975 1 98.94 71 VAL B O 1
ATOM 1671 N N . ALA B 1 72 ? -16.578 6.535 -0.116 1 98.62 72 ALA B N 1
ATOM 1672 C CA . ALA B 1 72 ? -17.438 7.727 -0.096 1 98.62 72 ALA B CA 1
ATOM 1673 C C . ALA B 1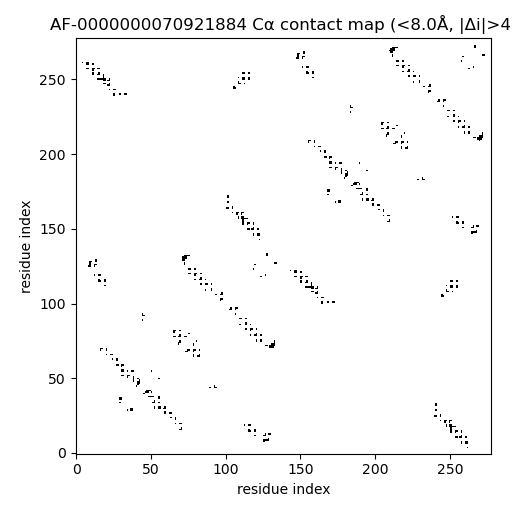 72 ? -17.062 8.641 1.073 1 98.62 72 ALA B C 1
ATOM 1675 O O . ALA B 1 72 ? -17.562 9.766 1.168 1 98.62 72 ALA B O 1
ATOM 1676 N N . GLY B 1 73 ? -16.172 8.156 1.963 1 98.38 73 GLY B N 1
ATOM 1677 C CA . GLY B 1 73 ? -15.844 8.922 3.154 1 98.38 73 GLY B CA 1
ATOM 1678 C C . GLY B 1 73 ? -17.016 9.109 4.09 1 98.38 73 GLY B C 1
ATOM 1679 O O . GLY B 1 73 ? -17.203 10.195 4.652 1 98.38 73 GLY B O 1
ATOM 1680 N N . LEU B 1 74 ? -17.859 8.109 4.117 1 97.62 74 LEU B N 1
ATOM 1681 C CA . LEU B 1 74 ? -19.047 8.141 4.961 1 97.62 74 LEU B CA 1
ATOM 1682 C C . LEU B 1 74 ? -18.781 7.445 6.293 1 97.62 74 LEU B C 1
ATOM 1684 O O . LEU B 1 74 ? -18.188 6.371 6.328 1 97.62 74 LEU B O 1
ATOM 1688 N N . TYR B 1 75 ? -19.344 8.07 7.461 1 97.12 75 TYR B N 1
ATOM 1689 C CA . TYR B 1 75 ? -19.141 7.504 8.789 1 97.12 75 TYR B CA 1
ATOM 1690 C C . TYR B 1 75 ? -17.688 7.062 8.977 1 97.12 75 TYR B C 1
ATOM 1692 O O . TYR B 1 75 ? -17.422 5.918 9.344 1 97.12 75 TYR B O 1
ATOM 1700 N N . ARG B 1 76 ? -16.797 7.898 8.836 1 98.19 76 ARG B N 1
ATOM 1701 C CA . ARG B 1 76 ? -15.383 7.637 8.625 1 98.19 76 ARG B CA 1
ATOM 1702 C C . ARG B 1 76 ? -14.797 6.836 9.781 1 98.19 76 ARG B C 1
ATOM 1704 O O . ARG B 1 76 ? -13.969 5.945 9.57 1 98.19 76 ARG B O 1
ATOM 1711 N N . ALA B 1 77 ? -15.18 7.094 11.016 1 97.81 77 ALA B N 1
ATOM 1712 C CA . ALA B 1 77 ? -14.648 6.32 12.133 1 97.81 77 ALA B CA 1
ATOM 1713 C C . ALA B 1 77 ? -14.953 4.832 11.961 1 97.81 77 ALA B C 1
ATOM 1715 O O . ALA B 1 77 ? -14.094 3.984 12.203 1 97.81 77 ALA B O 1
ATOM 1716 N N . TRP B 1 78 ? -16.109 4.531 11.531 1 98.38 78 TRP B N 1
ATOM 1717 C CA . TRP B 1 78 ? -16.562 3.15 11.438 1 98.38 78 TRP B CA 1
ATOM 1718 C C . TRP B 1 78 ? -16.062 2.496 10.156 1 98.38 78 TRP B C 1
ATOM 1720 O O . TRP B 1 78 ? -15.492 1.402 10.195 1 98.38 78 TRP B O 1
ATOM 1730 N N . THR B 1 79 ? -16.219 3.178 9.031 1 98.81 79 THR B N 1
ATOM 1731 C CA . THR B 1 79 ? -15.812 2.557 7.77 1 98.81 79 THR B CA 1
ATOM 1732 C C . THR B 1 79 ? -14.297 2.438 7.684 1 98.81 79 THR B C 1
ATOM 1734 O O . THR B 1 79 ? -13.766 1.407 7.258 1 98.81 79 THR B O 1
ATOM 1737 N N . TYR B 1 80 ? -13.609 3.506 8.133 1 98.94 80 TYR B N 1
ATOM 1738 C CA . TYR B 1 80 ? -12.156 3.43 8.133 1 98.94 80 TYR B CA 1
ATOM 1739 C C . TYR B 1 80 ? -11.664 2.396 9.141 1 98.94 80 TYR B C 1
ATOM 1741 O O . TYR B 1 80 ? -10.727 1.643 8.859 1 98.94 80 TYR B O 1
ATOM 1749 N N . GLY B 1 81 ? -12.289 2.354 10.297 1 98.94 81 GLY B N 1
ATOM 1750 C CA . GLY B 1 81 ? -11.914 1.371 11.305 1 98.94 81 GLY B CA 1
ATOM 1751 C C . GLY B 1 81 ? -12.133 -0.06 10.844 1 98.94 81 GLY B C 1
ATOM 1752 O O . GLY B 1 81 ? -11.297 -0.931 11.102 1 98.94 81 GLY B O 1
ATOM 1753 N N . LEU B 1 82 ? -13.227 -0.319 10.203 1 98.94 82 LEU B N 1
ATOM 1754 C CA . LEU B 1 82 ? -13.531 -1.661 9.719 1 98.94 82 LEU B CA 1
ATOM 1755 C C . LEU B 1 82 ? -12.562 -2.074 8.617 1 98.94 82 LEU B C 1
ATOM 1757 O O . LEU B 1 82 ? -12.086 -3.213 8.602 1 98.94 82 LEU B O 1
ATOM 1761 N N . VAL B 1 83 ? -12.25 -1.171 7.707 1 98.94 83 VAL B N 1
ATOM 1762 C CA . VAL B 1 83 ? -11.297 -1.462 6.645 1 98.94 83 VAL B CA 1
ATOM 1763 C C . VAL B 1 83 ? -9.914 -1.72 7.246 1 98.94 83 VAL B C 1
ATOM 1765 O O . VAL B 1 83 ? -9.219 -2.648 6.836 1 98.94 83 VAL B O 1
ATOM 1768 N N . LEU B 1 84 ? -9.555 -0.944 8.203 1 99 84 LEU B N 1
ATOM 1769 C CA . LEU B 1 84 ? -8.297 -1.161 8.906 1 99 84 LEU B CA 1
ATOM 1770 C C . LEU B 1 84 ? -8.281 -2.537 9.562 1 99 84 LEU B C 1
ATOM 1772 O O . LEU B 1 84 ? -7.301 -3.279 9.43 1 99 84 LEU B O 1
ATOM 1776 N N . ALA B 1 85 ? -9.312 -2.865 10.258 1 98.94 85 ALA B N 1
ATOM 1777 C CA . ALA B 1 85 ? -9.383 -4.156 10.93 1 98.94 85 ALA B CA 1
ATOM 1778 C C . ALA B 1 85 ? -9.305 -5.309 9.93 1 98.94 85 ALA B C 1
ATOM 1780 O O . ALA B 1 85 ? -8.547 -6.258 10.133 1 98.94 85 ALA B O 1
ATOM 1781 N N . MET B 1 86 ? -10.031 -5.25 8.891 1 98.88 86 MET B N 1
ATOM 1782 C CA . MET B 1 86 ? -10.039 -6.301 7.879 1 98.88 86 MET B CA 1
ATOM 1783 C C . MET B 1 86 ? -8.656 -6.465 7.25 1 98.88 86 MET B C 1
ATOM 1785 O O . MET B 1 86 ? -8.188 -7.586 7.066 1 98.88 86 MET B O 1
ATOM 1789 N N . HIS B 1 87 ? -8.062 -5.328 6.918 1 98.88 87 HIS B N 1
ATOM 1790 C CA . HIS B 1 87 ? -6.766 -5.438 6.266 1 98.88 87 HIS B CA 1
ATOM 1791 C C . HIS B 1 87 ? -5.688 -5.867 7.254 1 98.88 87 HIS B C 1
ATOM 1793 O O . HIS B 1 87 ? -4.738 -6.562 6.883 1 98.88 87 HIS B O 1
ATOM 1799 N N . ALA B 1 88 ? -5.793 -5.406 8.539 1 98.94 88 ALA B N 1
ATOM 1800 C CA . ALA B 1 88 ? -4.855 -5.887 9.555 1 98.94 88 ALA B CA 1
ATOM 1801 C C . ALA B 1 88 ? -4.918 -7.406 9.68 1 98.94 88 ALA B C 1
ATOM 1803 O O . ALA B 1 88 ? -3.879 -8.07 9.727 1 98.94 88 ALA B O 1
ATOM 1804 N N . VAL B 1 89 ? -6.094 -7.902 9.742 1 98.69 89 VAL B N 1
ATOM 1805 C CA . VAL B 1 89 ? -6.27 -9.352 9.82 1 98.69 89 VAL B CA 1
ATOM 1806 C C . VAL B 1 89 ? -5.621 -10.016 8.609 1 98.69 89 VAL B C 1
ATOM 1808 O O . VAL B 1 89 ? -4.867 -10.984 8.758 1 98.69 89 VAL B O 1
ATOM 1811 N N . SER B 1 90 ? -5.879 -9.516 7.387 1 98.69 90 SER B N 1
ATOM 1812 C CA . SER B 1 90 ? -5.297 -10.094 6.184 1 98.69 90 SER B CA 1
ATOM 1813 C C . SER B 1 90 ? -3.775 -10 6.203 1 98.69 90 SER B C 1
ATOM 1815 O O . SER B 1 90 ? -3.086 -10.938 5.793 1 98.69 90 SER B O 1
ATOM 1817 N N . THR B 1 91 ? -3.256 -8.898 6.668 1 98.88 91 THR B N 1
ATOM 1818 C CA . THR B 1 91 ? -1.812 -8.695 6.711 1 98.88 91 THR B CA 1
ATOM 1819 C C . THR B 1 91 ? -1.154 -9.68 7.672 1 98.88 91 THR B C 1
ATOM 1821 O O . THR B 1 91 ? -0.186 -10.352 7.312 1 98.88 91 THR B O 1
ATOM 1824 N N . PHE B 1 92 ? -1.697 -9.867 8.844 1 98.75 92 PHE B N 1
ATOM 1825 C CA . PHE B 1 92 ? -1.047 -10.68 9.867 1 98.75 92 PHE B CA 1
ATOM 1826 C C . PHE B 1 92 ? -1.323 -12.164 9.633 1 98.75 92 PHE B C 1
ATOM 1828 O O . PHE B 1 92 ? -0.51 -13.016 10 1 98.75 92 PHE B O 1
ATOM 1835 N N . SER B 1 93 ? -2.436 -12.523 9.016 1 98.5 93 SER B N 1
ATOM 1836 C CA . SER B 1 93 ? -2.727 -13.922 8.711 1 98.5 93 SER B CA 1
ATOM 1837 C C . SER B 1 93 ? -1.802 -14.453 7.621 1 98.5 93 SER B C 1
ATOM 1839 O O . SER B 1 93 ? -1.701 -15.664 7.426 1 98.5 93 SER B O 1
ATOM 1841 N N . SER B 1 94 ? -1.133 -13.555 6.938 1 98.5 94 SER B N 1
ATOM 1842 C CA . SER B 1 94 ? -0.227 -13.953 5.863 1 98.5 94 SER B CA 1
ATOM 1843 C C . SER B 1 94 ? 1.2 -14.109 6.375 1 98.5 94 SER B C 1
ATOM 1845 O O . SER B 1 94 ? 2.156 -14.023 5.602 1 98.5 94 SER B O 1
ATOM 1847 N N . TRP B 1 95 ? 1.453 -14.32 7.656 1 98.19 95 TRP B N 1
ATOM 1848 C CA . TRP B 1 95 ? 2.773 -14.352 8.273 1 98.19 95 TRP B CA 1
ATOM 1849 C C . TRP B 1 95 ? 3.646 -15.438 7.652 1 98.19 95 TRP B C 1
ATOM 1851 O O . TRP B 1 95 ? 4.863 -15.266 7.531 1 98.19 95 TRP B O 1
ATOM 1861 N N . GLN B 1 96 ? 3.111 -16.578 7.234 1 98.25 96 GLN B N 1
ATOM 1862 C CA . GLN B 1 96 ? 3.895 -17.656 6.617 1 98.25 96 GLN B CA 1
ATOM 1863 C C . GLN B 1 96 ? 4.508 -17.188 5.301 1 98.25 96 GLN B C 1
ATOM 1865 O O . GLN B 1 96 ? 5.621 -17.594 4.957 1 98.25 96 GLN B O 1
ATOM 1870 N N . GLN B 1 97 ? 3.715 -16.406 4.543 1 98.62 97 GLN B N 1
ATOM 1871 C CA . GLN B 1 97 ? 4.219 -15.867 3.281 1 98.62 97 GLN B CA 1
ATOM 1872 C C . GLN B 1 97 ? 5.43 -14.969 3.512 1 98.62 97 GLN B C 1
ATOM 1874 O O . GLN B 1 97 ? 6.355 -14.945 2.697 1 98.62 97 GLN B O 1
ATOM 1879 N N . TYR B 1 98 ? 5.5 -14.219 4.594 1 98.69 98 TYR B N 1
ATOM 1880 C CA . TYR B 1 98 ? 6.613 -13.32 4.887 1 98.69 98 TYR B CA 1
ATOM 1881 C C . TYR B 1 98 ? 7.883 -14.109 5.191 1 98.69 98 TYR B C 1
ATOM 1883 O O . TYR B 1 98 ? 8.992 -13.641 4.93 1 98.69 98 TYR B O 1
ATOM 1891 N N . LEU B 1 99 ? 7.734 -15.305 5.711 1 98.25 99 LEU B N 1
ATOM 1892 C CA . LEU B 1 99 ? 8.891 -16.141 6.043 1 98.25 99 LEU B CA 1
ATOM 1893 C C . LEU B 1 99 ? 9.523 -16.719 4.781 1 98.25 99 LEU B C 1
ATOM 1895 O O . LEU B 1 99 ? 10.695 -17.094 4.793 1 98.25 99 LEU B O 1
ATOM 1899 N N . ALA B 1 100 ? 8.703 -16.906 3.75 1 98.31 100 ALA B N 1
ATOM 1900 C CA . ALA B 1 100 ? 9.195 -17.297 2.434 1 98.31 100 ALA B CA 1
ATOM 1901 C C . ALA B 1 100 ? 9.172 -16.125 1.46 1 98.31 100 ALA B C 1
ATOM 1903 O O . ALA B 1 100 ? 8.547 -16.203 0.401 1 98.31 100 ALA B O 1
ATOM 1904 N N . ALA B 1 101 ? 9.859 -15.164 1.775 1 98.25 101 ALA B N 1
ATOM 1905 C CA . ALA B 1 101 ? 9.766 -13.844 1.166 1 98.25 101 ALA B CA 1
ATOM 1906 C C . ALA B 1 101 ? 9.992 -13.914 -0.342 1 98.25 101 ALA B C 1
ATOM 1908 O O . ALA B 1 101 ? 9.188 -13.391 -1.12 1 98.25 101 ALA B O 1
ATOM 1909 N N . PHE B 1 102 ? 10.977 -14.625 -0.828 1 98.19 102 PHE B N 1
ATOM 1910 C CA . PHE B 1 102 ? 11.398 -14.539 -2.223 1 98.19 102 PHE B CA 1
ATOM 1911 C C . PHE B 1 102 ? 10.492 -15.383 -3.113 1 98.19 102 PHE B C 1
ATOM 1913 O O . PHE B 1 102 ? 10.57 -15.297 -4.34 1 98.19 102 PHE B O 1
ATOM 1920 N N . ASP B 1 103 ? 9.562 -16.172 -2.459 1 97.75 103 ASP B N 1
ATOM 1921 C CA . ASP B 1 103 ? 8.516 -16.844 -3.213 1 97.75 103 ASP B CA 1
ATOM 1922 C C . ASP B 1 103 ? 7.207 -16.047 -3.164 1 97.75 103 ASP B C 1
ATOM 1924 O O . ASP B 1 103 ? 6.25 -16.375 -3.867 1 97.75 103 ASP B O 1
ATOM 1928 N N . ASN B 1 104 ? 7.203 -15.031 -2.244 1 98.56 104 ASN B N 1
ATOM 1929 C CA . ASN B 1 104 ? 5.949 -14.344 -1.952 1 98.56 104 ASN B CA 1
ATOM 1930 C C . ASN B 1 104 ? 6.145 -12.828 -1.86 1 98.56 104 ASN B C 1
ATOM 1932 O O . ASN B 1 104 ? 5.621 -12.188 -0.951 1 98.56 104 ASN B O 1
ATOM 1936 N N . LEU B 1 105 ? 6.863 -12.258 -2.805 1 98.75 105 LEU B N 1
ATOM 1937 C CA . LEU B 1 105 ? 7.266 -10.852 -2.748 1 98.75 105 LEU B CA 1
ATOM 1938 C C . LEU B 1 105 ? 6.051 -9.938 -2.74 1 98.75 105 LEU B C 1
ATOM 1940 O O . LEU B 1 105 ? 6.043 -8.914 -2.055 1 98.75 105 LEU B O 1
ATOM 1944 N N . LEU B 1 106 ? 5.055 -10.375 -3.473 1 98.75 106 LEU B N 1
ATOM 1945 C CA . LEU B 1 106 ? 3.902 -9.5 -3.662 1 98.75 106 LEU B CA 1
ATOM 1946 C C . LEU B 1 106 ? 3.139 -9.312 -2.354 1 98.75 106 LEU B C 1
ATOM 1948 O O . LEU B 1 106 ? 2.48 -8.289 -2.152 1 98.75 106 LEU B O 1
ATOM 1952 N N . PHE B 1 107 ? 3.279 -10.234 -1.415 1 98.81 107 PHE B N 1
ATOM 1953 C CA . PHE B 1 107 ? 2.543 -10.18 -0.158 1 98.81 107 PHE B CA 1
ATOM 1954 C C . PHE B 1 107 ? 3.031 -9.023 0.707 1 98.81 107 PHE B C 1
ATOM 1956 O O . PHE B 1 107 ? 2.285 -8.508 1.544 1 98.81 107 PHE B O 1
ATOM 1963 N N . PHE B 1 108 ? 4.195 -8.562 0.535 1 98.88 108 PHE B N 1
ATOM 1964 C CA . PHE B 1 108 ? 4.766 -7.512 1.368 1 98.88 108 PHE B CA 1
ATOM 1965 C C . PHE B 1 108 ? 4.062 -6.184 1.115 1 98.88 108 PHE B C 1
ATOM 1967 O O . PHE B 1 108 ? 4.137 -5.27 1.94 1 98.88 108 PHE B O 1
ATOM 1974 N N . ALA B 1 109 ? 3.377 -6.066 -0.02 1 98.75 109 ALA B N 1
ATOM 1975 C CA . ALA B 1 109 ? 2.666 -4.832 -0.336 1 98.75 109 ALA B CA 1
ATOM 1976 C C . ALA B 1 109 ? 1.519 -4.594 0.642 1 98.75 109 ALA B C 1
ATOM 1978 O O . ALA B 1 109 ? 0.964 -3.494 0.702 1 98.75 109 ALA B O 1
ATOM 1979 N N . ALA B 1 110 ? 1.21 -5.582 1.465 1 98.88 110 ALA B N 1
ATOM 1980 C CA . ALA B 1 110 ? 0.183 -5.441 2.494 1 98.88 110 ALA B CA 1
ATOM 1981 C C . ALA B 1 110 ? 0.599 -4.418 3.549 1 98.88 110 ALA B C 1
ATOM 1983 O O . ALA B 1 110 ? -0.251 -3.758 4.148 1 98.88 110 ALA B O 1
ATOM 1984 N N . TRP B 1 111 ? 1.888 -4.238 3.707 1 98.94 111 TRP B N 1
ATOM 1985 C CA . TRP B 1 111 ? 2.387 -3.426 4.812 1 98.94 111 TRP B CA 1
ATOM 1986 C C . TRP B 1 111 ? 2.164 -1.942 4.539 1 98.94 111 TRP B C 1
ATOM 1988 O O . TRP B 1 111 ? 1.613 -1.228 5.383 1 98.94 111 TRP B O 1
ATOM 1998 N N . PRO B 1 112 ? 2.584 -1.42 3.375 1 98.94 112 PRO B N 1
ATOM 1999 C CA . PRO B 1 112 ? 2.25 -0.015 3.133 1 98.94 112 PRO B CA 1
ATOM 2000 C C . PRO B 1 112 ? 0.743 0.23 3.074 1 98.94 112 PRO B C 1
ATOM 2002 O O . PRO B 1 112 ? 0.274 1.307 3.453 1 98.94 112 PRO B O 1
ATOM 2005 N N . MET B 1 113 ? -0.024 -0.732 2.6 1 98.94 113 MET B N 1
ATOM 2006 C CA . MET B 1 113 ? -1.473 -0.555 2.637 1 98.94 113 MET B CA 1
ATOM 2007 C C . MET B 1 113 ? -1.978 -0.499 4.074 1 98.94 113 MET B C 1
ATOM 2009 O O . MET B 1 113 ? -2.867 0.292 4.395 1 98.94 113 MET B O 1
ATOM 2013 N N . LEU B 1 114 ? -1.43 -1.375 4.871 1 98.94 114 LEU B N 1
ATOM 2014 C CA . LEU B 1 114 ? -1.812 -1.312 6.277 1 98.94 114 LEU B CA 1
ATOM 2015 C C . LEU B 1 114 ? -1.489 0.058 6.867 1 98.94 114 LEU B C 1
ATOM 2017 O O . LEU B 1 114 ? -2.311 0.641 7.578 1 98.94 114 LEU B O 1
ATOM 2021 N N . ALA B 1 115 ? -0.354 0.542 6.574 1 99 115 ALA B N 1
ATOM 2022 C CA . ALA B 1 115 ? 0.027 1.879 7.023 1 99 115 ALA B CA 1
ATOM 2023 C C . ALA B 1 115 ? -0.949 2.93 6.504 1 99 115 ALA B C 1
ATOM 2025 O O . ALA B 1 115 ? -1.294 3.873 7.223 1 99 115 ALA B O 1
ATOM 2026 N N . ALA B 1 116 ? -1.358 2.76 5.258 1 99 116 ALA B N 1
ATOM 2027 C CA . ALA B 1 116 ? -2.338 3.67 4.672 1 99 116 ALA B CA 1
ATOM 2028 C C . ALA B 1 116 ? -3.654 3.631 5.445 1 99 116 ALA B C 1
ATOM 2030 O O . ALA B 1 116 ? -4.254 4.672 5.715 1 99 116 ALA B O 1
ATOM 2031 N N . CYS B 1 117 ? -4.07 2.482 5.793 1 99 117 CYS B N 1
ATOM 2032 C CA . CYS B 1 117 ? -5.305 2.344 6.562 1 99 117 CYS B CA 1
ATOM 2033 C C . CYS B 1 117 ? -5.172 3.012 7.926 1 99 117 CYS B C 1
ATOM 2035 O O . CYS B 1 117 ? -6.094 3.697 8.375 1 99 117 CYS B O 1
ATOM 2037 N N . VAL B 1 118 ? -4.062 2.811 8.562 1 99 118 VAL B N 1
ATOM 2038 C CA . VAL B 1 118 ? -3.828 3.438 9.859 1 99 118 VAL B CA 1
ATOM 2039 C C . VAL B 1 118 ? -3.844 4.957 9.711 1 99 118 VAL B C 1
ATOM 2041 O O . VAL B 1 118 ? -4.48 5.656 10.5 1 99 118 VAL B O 1
ATOM 2044 N N . ALA B 1 119 ? -3.148 5.43 8.734 1 98.94 119 ALA B N 1
ATOM 2045 C CA . ALA B 1 119 ? -3.096 6.867 8.492 1 98.94 119 ALA B CA 1
ATOM 2046 C C . ALA B 1 119 ? -4.496 7.438 8.281 1 98.94 119 ALA B C 1
ATOM 2048 O O . ALA B 1 119 ? -4.84 8.477 8.852 1 98.94 119 ALA B O 1
ATOM 2049 N N . LEU B 1 120 ? -5.273 6.77 7.441 1 98.94 120 LEU B N 1
ATOM 2050 C CA . LEU B 1 120 ? -6.629 7.234 7.164 1 98.94 120 LEU B CA 1
ATOM 2051 C C . LEU B 1 120 ? -7.469 7.258 8.438 1 98.94 120 LEU B C 1
ATOM 2053 O O . LEU B 1 120 ? -8.242 8.195 8.656 1 98.94 120 LEU B O 1
ATOM 2057 N N . PHE B 1 121 ? -7.285 6.266 9.203 1 98.94 121 PHE B N 1
ATOM 2058 C CA . PHE B 1 121 ? -8.039 6.227 10.445 1 98.94 121 PHE B CA 1
ATOM 2059 C C . PHE B 1 121 ? -7.602 7.344 11.383 1 98.94 121 PHE B C 1
ATOM 2061 O O . PHE B 1 121 ? -8.438 8.078 11.922 1 98.94 121 PHE B O 1
ATOM 2068 N N . LEU B 1 122 ? -6.352 7.496 11.602 1 98.81 122 LEU B N 1
ATOM 2069 C CA . LEU B 1 122 ? -5.809 8.477 12.539 1 98.81 122 LEU B CA 1
ATOM 2070 C C . LEU B 1 122 ? -6.113 9.891 12.078 1 98.81 122 LEU B C 1
ATOM 2072 O O . LEU B 1 122 ? -6.277 10.797 12.898 1 98.81 122 LEU B O 1
ATOM 2076 N N . LEU B 1 123 ? -6.145 10.109 10.797 1 98.69 123 LEU B N 1
ATOM 2077 C CA . LEU B 1 123 ? -6.289 11.445 10.234 1 98.69 123 LEU B CA 1
ATOM 2078 C C . LEU B 1 123 ? -7.668 11.625 9.602 1 98.69 123 LEU B C 1
ATOM 2080 O O . LEU B 1 123 ? -7.852 12.477 8.727 1 98.69 123 LEU B O 1
ATOM 2084 N N . ARG B 1 124 ? -8.602 10.852 10.039 1 98.12 124 ARG B N 1
ATOM 2085 C CA . ARG B 1 124 ? -9.906 10.766 9.391 1 98.12 124 ARG B CA 1
ATOM 2086 C C . ARG B 1 124 ? -10.625 12.109 9.414 1 98.12 124 ARG B C 1
ATOM 2088 O O . ARG B 1 124 ? -11.375 12.438 8.492 1 98.12 124 ARG B O 1
ATOM 2095 N N . ASP B 1 125 ? -10.398 12.945 10.359 1 96.62 125 ASP B N 1
ATOM 2096 C CA . ASP B 1 125 ? -11.062 14.242 10.445 1 96.62 125 ASP B CA 1
ATOM 2097 C C . ASP B 1 125 ? -10.531 15.203 9.375 1 96.62 125 ASP B C 1
ATOM 2099 O O . ASP B 1 125 ? -11.211 16.156 9 1 96.62 125 ASP B O 1
ATOM 2103 N N . SER B 1 126 ? -9.312 14.898 8.883 1 97.06 126 SER B N 1
ATOM 2104 C CA . SER B 1 126 ? -8.695 15.734 7.859 1 97.06 126 SER B CA 1
ATOM 2105 C C . SER B 1 126 ? -8.992 15.211 6.461 1 97.06 126 SER B C 1
ATOM 2107 O O . SER B 1 126 ? -8.664 15.859 5.465 1 97.06 126 SER B O 1
ATOM 2109 N N . ASP B 1 127 ? -9.531 13.977 6.367 1 97.88 127 ASP B N 1
ATOM 2110 C CA . ASP B 1 127 ? -9.875 13.398 5.07 1 97.88 127 ASP B CA 1
ATOM 2111 C C . ASP B 1 127 ? -11.203 13.961 4.559 1 97.88 127 ASP B C 1
ATOM 2113 O O . ASP B 1 127 ? -12.227 13.266 4.582 1 97.88 127 ASP B O 1
ATOM 2117 N N . THR B 1 128 ? -11.164 15.109 3.977 1 97.06 128 THR B N 1
ATOM 2118 C CA . THR B 1 128 ? -12.406 15.844 3.717 1 97.06 128 THR B CA 1
ATOM 2119 C C . THR B 1 128 ? -12.633 15.992 2.217 1 97.06 128 THR B C 1
ATOM 2121 O O . THR B 1 128 ? -13.734 16.359 1.786 1 97.06 128 THR B O 1
ATOM 2124 N N . MET B 1 129 ? -11.586 15.781 1.403 1 96.94 129 MET B N 1
ATOM 2125 C CA . MET B 1 129 ? -11.742 15.922 -0.042 1 96.94 129 MET B CA 1
ATOM 2126 C C . MET B 1 129 ? -12.57 14.766 -0.609 1 96.94 129 MET B C 1
ATOM 2128 O O . MET B 1 129 ? -12.25 13.602 -0.385 1 96.94 129 MET B O 1
ATOM 2132 N N . LEU B 1 130 ? -13.734 15.109 -1.275 1 96.94 130 LEU B N 1
ATOM 2133 C CA . LEU B 1 130 ? -14.648 14.148 -1.889 1 96.94 130 LEU B CA 1
ATOM 2134 C C . LEU B 1 130 ? -15.18 13.164 -0.853 1 96.94 130 LEU B C 1
ATOM 2136 O O . LEU B 1 130 ? -15.227 11.961 -1.104 1 96.94 130 LEU B O 1
ATOM 2140 N N . SER B 1 131 ? -15.352 13.648 0.32 1 96.44 131 SER B N 1
ATOM 2141 C CA . SER B 1 131 ? -15.945 12.883 1.41 1 96.44 131 SER B CA 1
ATOM 2142 C C . SER B 1 131 ? -17.391 13.297 1.66 1 96.44 131 SER B C 1
ATOM 2144 O O . SER B 1 131 ? -17.672 14.484 1.821 1 96.44 131 SER B O 1
ATOM 2146 N N . LEU B 1 132 ? -18.266 12.391 1.741 1 95.06 132 LEU B N 1
ATOM 2147 C CA . LEU B 1 132 ? -19.688 12.672 1.929 1 95.06 132 LEU B CA 1
ATOM 2148 C C . LEU B 1 132 ? -19.969 13.117 3.361 1 95.06 132 LEU B C 1
ATOM 2150 O O . LEU B 1 132 ? -20.938 13.828 3.615 1 95.06 132 LEU B O 1
ATOM 2154 N N . ASP B 1 133 ? -19.234 12.633 4.293 1 91.06 133 ASP B N 1
ATOM 2155 C CA . ASP B 1 133 ? -19.391 13.078 5.672 1 91.06 133 ASP B CA 1
ATOM 2156 C C . ASP B 1 133 ? -19.25 14.594 5.777 1 91.06 133 ASP B C 1
ATOM 2158 O O . ASP B 1 133 ? -19.938 15.234 6.57 1 91.06 133 ASP B O 1
ATOM 2162 N N . THR B 1 134 ? -18.344 15.094 5.082 1 87.19 134 THR B N 1
ATOM 2163 C CA . THR B 1 134 ? -18.125 16.531 5.074 1 87.19 134 THR B CA 1
ATOM 2164 C C . THR B 1 134 ? -19.312 17.266 4.473 1 87.19 134 THR B C 1
ATOM 2166 O O . THR B 1 134 ? -19.688 18.344 4.938 1 87.19 134 THR B O 1
ATOM 2169 N N . LEU B 1 135 ? -19.922 16.609 3.586 1 80.25 135 LEU B N 1
ATOM 2170 C CA . LEU B 1 135 ? -21.078 17.234 2.938 1 80.25 135 LEU B CA 1
ATOM 2171 C C . LEU B 1 135 ? -22.297 17.203 3.855 1 80.25 135 LEU B C 1
ATOM 2173 O O . LEU B 1 135 ? -23.109 18.125 3.844 1 80.25 135 LEU B O 1
ATOM 2177 N N . ARG B 1 136 ? -22.375 16.219 4.598 1 78.56 136 ARG B N 1
ATOM 2178 C CA . ARG B 1 136 ? -23.484 16.047 5.523 1 78.56 136 ARG B CA 1
ATOM 2179 C C . ARG B 1 136 ? -23.438 17.094 6.637 1 78.56 136 ARG B C 1
ATOM 2181 O O . ARG B 1 136 ? -24.469 17.609 7.051 1 78.56 136 ARG B O 1
ATOM 2188 N N . TYR B 1 137 ? -22.234 17.359 7.117 1 66.69 137 TYR B N 1
ATOM 2189 C CA . TYR B 1 137 ? -22.141 18.266 8.242 1 66.69 137 TYR B CA 1
ATOM 2190 C C . TYR B 1 137 ? -22.141 19.719 7.77 1 66.69 137 TYR B C 1
ATOM 2192 O O . TYR B 1 137 ? -22.375 20.641 8.562 1 66.69 137 TYR B O 1
ATOM 2200 N N . ARG B 1 138 ? -21.875 19.953 6.547 1 68.06 138 ARG B N 1
ATOM 2201 C CA . ARG B 1 138 ? -21.984 21.297 5.992 1 68.06 138 ARG B CA 1
ATOM 2202 C C . ARG B 1 138 ? -23.438 21.672 5.719 1 68.06 138 ARG B C 1
ATOM 2204 O O . ARG B 1 138 ? -23.781 22.859 5.652 1 68.06 138 ARG B O 1
ATOM 2211 N N . SER B 1 139 ? -24.344 20.828 5.504 1 48.81 139 SER B N 1
ATOM 2212 C CA . SER B 1 139 ? -25.75 21.172 5.25 1 48.81 139 SER B CA 1
ATOM 2213 C C . SER B 1 139 ? -26.516 21.375 6.555 1 48.81 139 SER B C 1
ATOM 2215 O O . SER B 1 139 ? -26.219 20.703 7.555 1 48.81 139 SER B O 1
#

Solvent-accessible surface area (backbone atoms only — not comparable to full-atom values): 13834 Å² total; per-residue (Å²): 109,67,65,57,49,49,49,45,48,22,54,27,42,38,39,29,43,52,18,48,36,55,36,52,49,55,60,35,48,32,22,70,78,37,35,68,59,42,31,51,48,35,30,70,50,68,68,44,70,85,58,48,59,65,59,34,39,53,54,26,52,55,47,45,54,42,50,53,34,36,57,37,31,31,63,46,73,58,24,33,45,49,51,30,50,53,46,46,51,55,47,60,47,42,51,69,44,63,76,42,35,92,84,30,62,63,62,42,38,44,43,16,36,44,22,42,33,49,30,49,47,70,43,41,89,60,43,46,59,81,16,49,44,52,52,58,72,71,101,110,67,64,57,50,51,50,44,49,22,53,27,43,38,40,29,43,50,18,48,35,54,37,53,49,55,60,36,47,32,23,70,79,38,35,69,60,42,32,49,49,35,31,71,49,67,67,43,70,85,59,48,59,66,60,34,38,51,53,26,52,56,49,44,54,42,49,54,33,35,55,38,29,32,64,45,73,57,25,31,45,50,52,32,51,54,47,48,51,57,47,60,46,42,51,70,44,63,76,42,36,92,84,31,62,64,61,43,38,43,44,17,36,44,22,42,32,51,32,48,45,68,42,40,89,59,44,48,60,81,15,48,44,52,53,57,71,71,99